Protein 6IS8 (pdb70)

InterPro domains:
  IPR045290 Holliday junction resolvase MOC1-like [PTHR36015] (3-277)

Sequence (326 aa):
GWVIGVNPDDIGGAIAVLSPDGSSQVFDNPFVHIVVSEVIRKRLDTKSIIQLLRGLDAPPGTTAYIEKSSSPFPTDGKQGWWSSTGFSYGLWIASLVASGFSVVPIASQTWKAYFGLMRRSETPKDDSRQAASILFPDKDQSLKLKKHHGRAEALLLAAYGKGLVLPGWVIGVNPDDIGGAIAVLSPDGSSQVFDNPFVHIIVVSEVIRKRLDTKSIIQLLRGLDAPPGTTAYIEKSSSPFPTDGKQGWWSSTGFSYGLWIASLVASGFSVVPIASQTWKAYFGLMRSETPKDDSRQAASSILFPDKDQSLKLKKHHGRAEALLLAAYGKGLVLP

B-factor: mean 24.19, std 19.53, range [1.34, 96.58]

Solvent-accessible surface area: 16142 Å² total; per-residue (Å²): 82,67,14,0,0,0,13,4,58,64,55,4,0,0,0,2,2,12,77,120,57,56,12,84,26,67,78,5,29,95,56,113,72,105,47,96,170,75,103,66,97,40,7,27,16,154,36,0,4,134,33,4,156,62,22,116,6,63,117,52,12,38,0,40,0,35,103,27,90,26,140,94,131,64,48,79,101,32,33,28,33,31,0,14,8,22,0,0,0,20,0,0,0,29,16,26,33,14,54,34,52,53,20,30,30,109,54,1,48,57,92,16,64,24,89,236,34,106,68,66,116,51,40,2,31,122,8,0,18,94,26,14,96,107,27,70,129,39,2,136,88,148,157,17,48,1,52,0,27,0,0,0,1,0,0,55,24,70,45,52,112,63,144,76,68,12,0,0,0,5,12,63,63,46,2,0,0,0,2,3,12,80,122,55,54,11,87,24,68,75,4,30,82,56,116,75,101,48,97,168,75,104,61,87,45,7,30,16,150,36,0,5,136,32,4,155,61,24,119,7,63,118,46,11,39,0,40,0,36,100,29,91,24,137,97,126,65,48,80,103,32,33,30,33,45,0,14,10,24,0,0,0,20,0,0,0,27,17,28,35,14,54,36,54,52,18,28,31,105,54,0,49,60,94,17,66,24,93,229,32,171,69,67,117,44,43,2,35,127,8,0,18,92,26,13,97,105,24,70,153,36,2,73,100,140,156,19,47,2,50,0,26,0,0,0,1,0,0,57,22,61,45,55,117,64,145

Foldseek 3Di:
DKFWFWAQAQLAWIKIADPVGDIDIGGFAWDWDDDPNDTDIAGDLVVLLVVLLPDPDDAAHEYEYEDQDDDPPDDPVSVVRSVVSVVSVVVSQVVSRYHYHYDHLCVLCVVQVQPPDPCNLVVLLVQQCQSHVVCNVVSPDSSSSNRSSRSSRRCVVVVHYGD/DKEWFWAQAQLAWIKIADPVGDIDIGGFAWDWDDDPNDTDIAGDLVVLLVVLLPDPDDAAHEYEYEDQDDDPPDDVVSVVRSVVSVVSVVVSCVVSRYHYDYDHLCVLCVVQVQPPDPCNLVVLLVQQCQSHVVCVVVSVDSSCSNRSSRSSRRCVVVVHHGD

Nearest PDB structures (foldseek):
  6is8-assembly1_B  TM=1.005E+00  e=1.744E-33  Zea mays
  6jrg-assembly1_B  TM=1.004E+00  e=7.990E-33  Zea mays
  6jrf-assembly1_A  TM=1.004E+00  e=1.382E-32  Zea mays
  8kfw-assembly1_B  TM=1.004E+00  e=2.116E-32  Zea mays
  6is9-assembly1_A  TM=9.791E-01  e=2.034E-30  Zea mays

Radius of gyration: 21.56 Å; Cα contacts (8 Å, |Δi|>4): 658; chains: 2; bounding box: 44×68×46 Å

Structure (mmCIF, N/CA/C/O backbone):
data_6IS8
#
_entry.id   6IS8
#
_cell.length_a   53.699
_cell.length_b   77.907
_cell.length_c   63.577
_cell.angle_alpha   90.00
_cell.angle_beta   97.55
_cell.angle_gamma   90.00
#
_symmetry.space_group_name_H-M   'P 1 21 1'
#
loop_
_entity.id
_entity.type
_entity.pdbx_description
1 polymer 'Monokaryotic chloroplast 1'
2 polymer 'DNA (33-MER)'
3 polymer 'DNA (33-MER)'
4 non-polymer 'MAGNESIUM ION'
5 non-polymer 'PENTAETHYLENE GLYCOL'
6 water water
#
loop_
_atom_site.group_PDB
_atom_site.id
_atom_site.type_symbol
_atom_site.label_atom_id
_atom_site.label_alt_id
_atom_site.label_comp_id
_atom_site.label_asym_id
_atom_site.label_entity_id
_atom_site.label_seq_id
_atom_site.pdbx_PDB_ins_code
_atom_site.Cartn_x
_atom_site.Cartn_y
_atom_site.Cartn_z
_atom_site.occupancy
_atom_site.B_iso_or_equiv
_atom_site.auth_seq_id
_atom_site.auth_comp_id
_atom_site.auth_asym_id
_atom_site.auth_atom_id
_atom_site.pdbx_PDB_model_num
ATOM 1 N N . GLY A 1 12 ? -1.651 -23.253 30.525 1.00 30.79 109 GLY A N 1
ATOM 2 C CA . GLY A 1 12 ? -0.649 -23.524 29.510 1.00 26.96 109 GLY A CA 1
ATOM 3 C C . GLY A 1 12 ? 0.562 -24.331 29.970 1.00 21.62 109 GLY A C 1
ATOM 4 O O . GLY A 1 12 ? 1.538 -23.779 30.468 1.00 24.09 109 GLY A O 1
ATOM 5 N N . TRP A 1 13 ? 0.494 -25.645 29.806 1.00 16.07 110 TRP A N 1
ATOM 6 C CA . TRP A 1 13 ? 1.664 -26.497 29.966 1.00 11.26 110 TRP A CA 1
ATOM 7 C C . TRP A 1 13 ? 2.430 -26.560 28.652 1.00 8.02 110 TRP A C 1
ATOM 8 O O . TRP A 1 13 ? 1.847 -26.410 27.574 1.00 9.41 110 TRP A O 1
ATOM 19 N N . VAL A 1 14 ? 3.746 -26.784 28.745 1.00 5.99 111 VAL A N 1
ATOM 20 C CA . VAL A 1 14 ? 4.588 -26.993 27.568 1.00 6.15 111 VAL A CA 1
ATOM 21 C C . VAL A 1 14 ? 5.545 -28.152 27.851 1.00 6.20 111 VAL A C 1
ATOM 22 O O . VAL A 1 14 ? 6.175 -28.198 28.910 1.00 5.53 111 VAL A O 1
ATOM 26 N N . ILE A 1 15 ? 5.668 -29.082 26.906 1.00 4.80 112 ILE A N 1
ATOM 27 C CA . ILE A 1 15 ? 6.654 -30.161 26.994 1.00 3.72 112 ILE A CA 1
ATOM 28 C C . ILE A 1 15 ? 7.715 -29.935 25.919 1.00 3.16 112 ILE A C 1
ATOM 29 O O . ILE A 1 15 ? 7.399 -29.523 24.796 1.00 4.62 112 ILE A O 1
ATOM 34 N N . GLY A 1 16 ? 8.976 -30.174 26.270 1.00 2.85 113 GLY A N 1
ATOM 35 C CA . GLY A 1 16 ? 10.041 -30.145 25.281 1.00 2.38 113 GLY A CA 1
ATOM 36 C C . GLY A 1 16 ? 10.844 -31.430 25.354 1.00 2.53 113 GLY A C 1
ATOM 37 O O . GLY A 1 16 ? 11.301 -31.820 26.443 1.00 3.02 113 GLY A O 1
ATOM 38 N N . VAL A 1 17 ? 11.032 -32.112 24.225 1.00 2.33 114 VAL A N 1
ATOM 39 C CA . VAL A 1 17 ? 11.732 -33.398 24.231 1.00 2.56 114 VAL A CA 1
ATOM 40 C C . VAL A 1 17 ? 12.974 -33.301 23.358 1.00 2.95 114 VAL A C 1
ATOM 41 O O . VAL A 1 17 ? 12.889 -32.958 22.171 1.00 2.58 114 VAL A O 1
ATOM 45 N N . ASN A 1 18 ? 14.119 -33.623 23.949 1.00 3.51 115 ASN A N 1
ATOM 46 C CA . ASN A 1 18 ? 15.390 -33.836 23.275 1.00 2.44 115 ASN A CA 1
ATOM 47 C C . ASN A 1 18 ? 15.546 -35.352 23.191 1.00 2.99 115 ASN A C 1
ATOM 48 O O . ASN A 1 18 ? 15.838 -35.997 24.208 1.00 4.02 115 ASN A O 1
ATOM 53 N N . PRO A 1 19 ? 15.305 -35.970 22.034 1.00 1.64 116 PRO A N 1
ATOM 54 C CA . PRO A 1 19 ? 14.970 -37.401 22.022 1.00 2.36 116 PRO A CA 1
ATOM 55 C C . PRO A 1 19 ? 16.132 -38.372 22.012 1.00 3.60 116 PRO A C 1
ATOM 56 O O . PRO A 1 19 ? 15.878 -39.576 22.124 1.00 6.89 116 PRO A O 1
ATOM 60 N N A ASP A 1 20 ? 17.377 -37.914 21.909 0.59 4.24 117 ASP A N 1
ATOM 61 N N B ASP A 1 20 ? 17.380 -37.933 21.870 0.41 4.46 117 ASP A N 1
ATOM 62 C CA A ASP A 1 20 ? 18.457 -38.864 21.696 0.59 5.32 117 ASP A CA 1
ATOM 63 C CA B ASP A 1 20 ? 18.450 -38.901 21.656 0.41 6.06 117 ASP A CA 1
ATOM 64 C C A ASP A 1 20 ? 18.953 -39.439 23.028 0.59 3.87 117 ASP A C 1
ATOM 65 C C B ASP A 1 20 ? 18.834 -39.582 22.971 0.41 4.46 117 ASP A C 1
ATOM 66 O O A ASP A 1 20 ? 18.450 -39.117 24.111 0.59 3.69 117 ASP A O 1
ATOM 67 O O B ASP A 1 20 ? 18.165 -39.447 24.002 0.41 2.83 117 ASP A O 1
ATOM 76 N N . ILE A 1 21 ? 19.926 -40.348 22.933 1.00 5.44 118 ILE A N 1
ATOM 77 C CA . ILE A 1 21 ? 20.241 -41.231 24.055 1.00 5.83 118 ILE A CA 1
ATOM 78 C C . ILE A 1 21 ? 20.710 -40.444 25.271 1.00 8.17 118 ILE A C 1
ATOM 79 O O . ILE A 1 21 ? 20.490 -40.870 26.407 1.00 12.67 118 ILE A O 1
ATOM 84 N N . GLY A 1 22 ? 21.339 -39.289 25.069 1.00 6.60 119 GLY A N 1
ATOM 85 C CA . GLY A 1 22 ? 21.731 -38.454 26.191 1.00 9.53 119 GLY A CA 1
ATOM 86 C C . GLY A 1 22 ? 20.780 -37.295 26.409 1.00 8.36 119 GLY A C 1
ATOM 87 O O . GLY A 1 22 ? 21.132 -36.297 27.050 1.00 10.03 119 GLY A O 1
ATOM 88 N N . GLY A 1 23 ? 19.576 -37.403 25.864 1.00 5.62 120 GLY A N 1
ATOM 89 C CA . GLY A 1 23 ? 18.603 -36.327 25.914 1.00 3.36 120 GLY A CA 1
ATOM 90 C C . GLY A 1 23 ? 17.787 -36.323 27.192 1.00 2.64 120 GLY A C 1
ATOM 91 O O . GLY A 1 23 ? 18.181 -36.877 28.225 1.00 4.21 120 GLY A O 1
ATOM 92 N N . ALA A 1 24 ? 16.638 -35.663 27.118 1.00 3.70 121 ALA A N 1
ATOM 93 C CA . ALA A 1 24 ? 15.843 -35.364 28.301 1.00 4.80 121 ALA A CA 1
ATOM 94 C C . ALA A 1 24 ? 14.470 -34.884 27.854 1.00 3.51 121 ALA A C 1
ATOM 95 O O . ALA A 1 24 ? 14.281 -34.476 26.701 1.00 2.19 121 ALA A O 1
ATOM 97 N N . ILE A 1 25 ? 13.517 -34.916 28.785 1.00 3.91 122 ILE A N 1
ATOM 98 C CA . ILE A 1 25 ? 12.203 -34.315 28.584 1.00 3.53 122 ILE A CA 1
ATOM 99 C C . ILE A 1 25 ? 11.985 -33.257 29.662 1.00 3.73 122 ILE A C 1
ATOM 100 O O . ILE A 1 25 ? 12.201 -33.518 30.855 1.00 5.08 122 ILE A O 1
ATOM 105 N N . ALA A 1 26 ? 11.613 -32.054 29.232 1.00 3.64 123 ALA A N 1
ATOM 106 C CA . ALA A 1 26 ? 11.325 -30.948 30.134 1.00 3.49 123 ALA A CA 1
ATOM 107 C C . ALA A 1 26 ? 9.829 -30.689 30.125 1.00 3.77 123 ALA A C 1
ATOM 108 O O . ALA A 1 26 ? 9.182 -30.769 29.073 1.00 3.70 123 ALA A O 1
ATOM 110 N N . VAL A 1 27 ? 9.287 -30.366 31.298 1.00 4.01 124 VAL A N 1
ATOM 111 C CA . VAL A 1 27 ? 7.863 -30.113 31.466 1.00 4.70 124 VAL A CA 1
ATOM 112 C C . VAL A 1 27 ? 7.715 -28.775 32.181 1.00 4.97 124 VAL A C 1
ATOM 113 O O . VAL A 1 27 ? 8.211 -28.611 33.302 1.00 5.62 124 VAL A O 1
ATOM 117 N N . LEU A 1 28 ? 7.028 -27.829 31.552 1.00 5.49 125 LEU A N 1
ATOM 118 C CA . LEU A 1 28 ? 6.842 -26.499 32.129 1.00 5.98 125 LEU A CA 1
ATOM 119 C C . LEU A 1 28 ? 5.376 -26.316 32.500 1.00 7.13 125 LEU A C 1
ATOM 120 O O . LEU A 1 28 ? 4.493 -26.521 31.658 1.00 8.51 125 LEU A O 1
ATOM 125 N N . SER A 1 29 ? 5.121 -25.921 33.757 1.00 7.65 126 SER A N 1
ATOM 126 C CA . SER A 1 29 ? 3.761 -25.769 34.263 1.00 10.15 126 SER A CA 1
ATOM 127 C C . SER A 1 29 ? 3.311 -24.313 34.188 1.00 12.15 126 SER A C 1
ATOM 128 O O . SER A 1 29 ? 4.133 -23.391 34.183 1.00 12.19 126 SER A O 1
ATOM 131 N N . PRO A 1 30 ? 1.999 -24.068 34.131 1.00 14.49 127 PRO A N 1
ATOM 132 C CA . PRO A 1 30 ? 1.522 -22.675 34.089 1.00 15.62 127 PRO A CA 1
ATOM 133 C C . PRO A 1 30 ? 1.900 -21.860 35.309 1.00 11.49 127 PRO A C 1
ATOM 134 O O . PRO A 1 30 ? 1.901 -20.625 35.226 1.00 12.15 127 PRO A O 1
ATOM 138 N N . ASP A 1 31 ? 2.230 -22.487 36.437 1.00 9.78 128 ASP A N 1
ATOM 139 C CA . ASP A 1 31 ? 2.605 -21.724 37.623 1.00 11.50 128 ASP A CA 1
ATOM 140 C C . ASP A 1 31 ? 4.080 -21.337 37.637 1.00 11.43 128 ASP A C 1
ATOM 141 O O . ASP A 1 31 ? 4.549 -20.741 38.620 1.00 12.45 128 ASP A O 1
ATOM 146 N N . GLY A 1 32 ? 4.807 -21.627 36.558 1.00 11.15 129 GLY A N 1
ATOM 147 C CA . GLY A 1 32 ? 6.207 -21.282 36.451 1.00 11.71 129 GLY A CA 1
ATOM 148 C C . GLY A 1 32 ? 7.179 -22.357 36.888 1.00 12.35 129 GLY A C 1
ATOM 149 O O . GLY A 1 32 ? 8.392 -22.186 36.699 1.00 15.40 129 GLY A O 1
ATOM 150 N N . SER A 1 33 ? 6.703 -23.450 37.468 1.00 11.58 130 SER A N 1
ATOM 151 C CA . SER A 1 33 ? 7.625 -24.498 37.879 1.00 12.29 130 SER A CA 1
ATOM 152 C C . SER A 1 33 ? 8.034 -25.332 36.668 1.00 9.97 130 SER A C 1
ATOM 153 O O . SER A 1 33 ? 7.416 -25.271 35.600 1.00 10.31 130 SER A O 1
ATOM 156 N N . SER A 1 34 ? 9.110 -26.097 36.842 1.00 9.14 131 SER A N 1
ATOM 157 C CA . SER A 1 34 ? 9.677 -26.886 35.758 1.00 8.81 131 SER A CA 1
ATOM 158 C C . SER A 1 34 ? 10.151 -28.224 36.303 1.00 7.33 131 SER A C 1
ATOM 159 O O . SER A 1 34 ? 10.495 -28.354 37.480 1.00 7.41 131 SER A O 1
ATOM 162 N N . GLN A 1 35 ? 10.156 -29.230 35.434 1.00 6.05 132 GLN A N 1
ATOM 163 C CA . GLN A 1 35 ? 10.779 -30.511 35.722 1.00 7.22 132 GLN A CA 1
ATOM 164 C C . GLN A 1 35 ? 11.594 -30.900 34.503 1.00 6.78 132 GLN A C 1
ATOM 165 O O . GLN A 1 35 ? 11.235 -30.559 33.377 1.00 8.33 132 GLN A O 1
ATOM 171 N N . VAL A 1 36 ? 12.697 -31.596 34.722 1.00 4.45 133 VAL A N 1
ATOM 172 C CA . VAL A 1 36 ? 13.469 -32.126 33.600 1.00 5.47 133 VAL A CA 1
ATOM 173 C C . VAL A 1 36 ? 13.982 -33.498 33.998 1.00 5.63 133 VAL A C 1
ATOM 174 O O . VAL A 1 36 ? 14.522 -33.676 35.095 1.00 10.28 133 VAL A O 1
ATOM 178 N N . PHE A 1 37 ? 13.766 -34.473 33.125 1.00 4.39 134 PHE A N 1
ATOM 179 C CA . PHE A 1 37 ? 14.077 -35.874 33.384 1.00 5.08 134 PHE A CA 1
ATOM 180 C C . PHE A 1 37 ? 15.043 -36.360 32.317 1.00 5.83 134 PHE A C 1
ATOM 181 O O . PHE A 1 37 ? 14.811 -36.128 31.131 1.00 5.50 134 PHE A O 1
ATOM 189 N N . ASP A 1 38 ? 16.113 -37.044 32.728 1.00 5.89 135 ASP A N 1
ATOM 190 C CA . ASP A 1 38 ? 16.990 -37.673 31.744 1.00 5.41 135 ASP A CA 1
ATOM 191 C C . ASP A 1 38 ? 16.224 -38.756 30.997 1.00 4.52 135 ASP A C 1
ATOM 192 O O . ASP A 1 38 ? 15.348 -39.417 31.555 1.00 5.99 135 ASP A O 1
ATOM 197 N N . ASN A 1 39 ? 16.572 -38.952 29.732 1.00 4.59 136 ASN A N 1
ATOM 198 C CA . ASN A 1 39 ? 15.916 -40.005 28.975 1.00 3.52 136 ASN A CA 1
ATOM 199 C C . ASN A 1 39 ? 16.266 -41.366 29.574 1.00 3.79 136 ASN A C 1
ATOM 200 O O . ASN A 1 39 ? 17.456 -41.668 29.769 1.00 6.45 136 ASN A O 1
ATOM 205 N N . PRO A 1 40 ? 15.271 -42.186 29.913 1.00 4.27 137 PRO A N 1
ATOM 206 C CA . PRO A 1 40 ? 15.552 -43.535 30.426 1.00 6.90 137 PRO A CA 1
ATOM 207 C C . PRO A 1 40 ? 16.162 -44.401 29.342 1.00 4.61 137 PRO A C 1
ATOM 208 O O . PRO A 1 40 ? 15.734 -44.354 28.189 1.00 4.18 137 PRO A O 1
ATOM 212 N N . PHE A 1 41 ? 17.151 -45.212 29.718 1.00 5.97 138 PHE A N 1
ATOM 213 C CA . PHE A 1 41 ? 17.796 -46.080 28.741 1.00 5.53 138 PHE A CA 1
ATOM 214 C C . PHE A 1 41 ? 18.125 -47.420 29.376 1.00 5.88 138 PHE A C 1
ATOM 215 O O . PHE A 1 41 ? 18.065 -47.597 30.600 1.00 9.18 138 PHE A O 1
ATOM 223 N N . VAL A 1 42 ? 18.476 -48.372 28.512 1.00 6.11 139 VAL A N 1
ATOM 224 C CA . VAL A 1 42 ? 18.908 -49.698 28.925 1.00 7.66 139 VAL A CA 1
ATOM 225 C C . VAL A 1 42 ? 20.122 -50.060 28.087 1.00 7.65 139 VAL A C 1
ATOM 226 O O . VAL A 1 42 ? 20.391 -49.455 27.052 1.00 9.18 139 VAL A O 1
ATOM 230 N N . HIS A 1 43 ? 20.872 -51.051 28.559 1.00 7.64 140 HIS A N 1
ATOM 231 C CA . HIS A 1 43 ? 21.980 -51.609 27.802 1.00 8.81 140 HIS A CA 1
ATOM 232 C C . HIS A 1 43 ? 21.501 -52.883 27.125 1.00 10.15 140 HIS A C 1
ATOM 233 O O . HIS A 1 43 ? 20.911 -53.750 27.780 1.00 12.53 140 HIS A O 1
ATOM 240 N N . ILE A 1 44 ? 21.755 -52.978 25.820 1.00 9.65 141 ILE A N 1
ATOM 241 C CA . ILE A 1 44 ? 21.264 -54.028 24.936 1.00 13.01 141 ILE A CA 1
ATOM 242 C C . ILE A 1 44 ? 22.482 -54.652 24.274 1.00 11.10 141 ILE A C 1
ATOM 243 O O . ILE A 1 44 ? 23.495 -53.980 24.070 1.00 14.29 141 ILE A O 1
ATOM 248 N N . VAL A 1 45 ? 22.394 -55.939 23.944 1.00 8.07 142 VAL A N 1
ATOM 249 C CA . VAL A 1 45 ? 23.420 -56.588 23.135 1.00 6.71 142 VAL A CA 1
ATOM 250 C C . VAL A 1 45 ? 23.064 -56.467 21.653 1.00 7.20 142 VAL A C 1
ATOM 251 O O . VAL A 1 45 ? 21.951 -56.817 21.243 1.00 8.36 142 VAL A O 1
ATOM 255 N N . VAL A 1 46 ? 24.016 -55.986 20.849 1.00 7.48 143 VAL A N 1
ATOM 256 C CA . VAL A 1 46 ? 23.886 -55.888 19.392 1.00 6.51 143 VAL A CA 1
ATOM 257 C C . VAL A 1 46 ? 25.209 -56.307 18.774 1.00 9.06 143 VAL A C 1
ATOM 258 O O . VAL A 1 46 ? 26.256 -55.762 19.133 1.00 10.61 143 VAL A O 1
ATOM 262 N N . SER A 1 47 ? 25.171 -57.257 17.842 1.00 10.94 144 SER A N 1
ATOM 263 C CA . SER A 1 47 ? 26.387 -57.744 17.170 1.00 13.89 144 SER A CA 1
ATOM 264 C C . SER A 1 47 ? 27.536 -57.983 18.158 1.00 18.32 144 SER A C 1
ATOM 265 O O . SER A 1 47 ? 28.674 -57.551 17.950 1.00 20.74 144 SER A O 1
ATOM 268 N N . GLU A 1 48 ? 27.221 -58.661 19.260 1.00 17.27 145 GLU A N 1
ATOM 269 C CA . GLU A 1 48 ? 28.198 -59.056 20.281 1.00 17.34 145 GLU A CA 1
ATOM 270 C C . GLU A 1 48 ? 28.888 -57.875 20.970 1.00 14.97 145 GLU A C 1
ATOM 271 O O . GLU A 1 48 ? 29.977 -58.046 21.527 1.00 15.86 145 GLU A O 1
ATOM 277 N N . VAL A 1 49 ? 28.304 -56.672 20.955 1.00 12.16 146 VAL A N 1
ATOM 278 C CA . VAL A 1 49 ? 28.776 -55.567 21.782 1.00 10.10 146 VAL A CA 1
ATOM 279 C C . VAL A 1 49 ? 27.577 -54.976 22.511 1.00 10.03 146 VAL A C 1
ATOM 280 O O . VAL A 1 49 ? 26.427 -55.295 22.213 1.00 12.88 146 VAL A O 1
ATOM 284 N N . ILE A 1 50 ? 27.857 -54.112 23.488 1.00 7.78 147 ILE A N 1
ATOM 285 C CA . ILE A 1 50 ? 26.813 -53.470 24.285 1.00 9.05 147 ILE A CA 1
ATOM 286 C C . ILE A 1 50 ? 26.503 -52.101 23.701 1.00 9.98 147 ILE A C 1
ATOM 287 O O . ILE A 1 50 ? 27.417 -51.311 23.430 1.00 12.68 147 ILE A O 1
ATOM 292 N N . ARG A 1 51 ? 25.216 -51.803 23.542 1.00 9.12 148 ARG A N 1
ATOM 293 C CA . ARG A 1 51 ? 24.779 -50.485 23.096 1.00 11.00 148 ARG A CA 1
ATOM 294 C C . ARG A 1 51 ? 23.736 -49.942 24.059 1.00 8.48 148 ARG A C 1
ATOM 295 O O . ARG A 1 51 ? 22.991 -50.699 24.685 1.00 10.33 148 ARG A O 1
ATOM 303 N N . LYS A 1 52 ? 23.687 -48.618 24.175 1.00 7.45 149 LYS A N 1
ATOM 304 C CA . LYS A 1 52 ? 22.629 -47.966 24.932 1.00 8.72 149 LYS A CA 1
ATOM 305 C C . LYS A 1 52 ? 21.439 -47.715 24.022 1.00 7.83 149 LYS A C 1
ATOM 306 O O . LYS A 1 52 ? 21.602 -47.263 22.887 1.00 10.15 149 LYS A O 1
ATOM 312 N N . ARG A 1 53 ? 20.243 -48.000 24.525 1.00 5.94 150 ARG A N 1
ATOM 313 C CA . ARG A 1 53 ? 19.018 -47.744 23.780 1.00 5.99 150 ARG A CA 1
ATOM 314 C C . ARG A 1 53 ? 17.977 -47.170 24.719 1.00 6.70 150 ARG A C 1
ATOM 315 O O . ARG A 1 53 ? 17.936 -47.513 25.900 1.00 8.95 150 ARG A O 1
ATOM 323 N N . LEU A 1 54 ? 17.125 -46.302 24.181 1.00 6.21 151 LEU A N 1
ATOM 324 C CA . LEU A 1 54 ? 16.028 -45.775 24.981 1.00 4.25 151 LEU A CA 1
ATOM 325 C C . LEU A 1 54 ? 15.160 -46.902 25.528 1.00 5.37 151 LEU A C 1
ATOM 326 O O . LEU A 1 54 ? 14.937 -47.937 24.879 1.00 7.29 151 LEU A O 1
ATOM 331 N N . ASP A 1 55 ? 14.630 -46.663 26.723 1.00 6.20 152 ASP A N 1
ATOM 332 C CA . ASP A 1 55 ? 13.816 -47.625 27.466 1.00 7.66 152 ASP A CA 1
ATOM 333 C C . ASP A 1 55 ? 12.349 -47.269 27.233 1.00 7.78 152 ASP A C 1
ATOM 334 O O . ASP A 1 55 ? 11.805 -46.375 27.888 1.00 7.52 152 ASP A O 1
ATOM 339 N N . THR A 1 56 ? 11.719 -47.985 26.297 1.00 8.37 153 THR A N 1
ATOM 340 C CA . THR A 1 56 ? 10.348 -47.687 25.881 1.00 6.65 153 THR A CA 1
ATOM 341 C C . THR A 1 56 ? 9.381 -47.708 27.055 1.00 7.79 153 THR A C 1
ATOM 342 O O . THR A 1 56 ? 8.585 -46.780 27.229 1.00 8.00 153 THR A O 1
ATOM 346 N N . LYS A 1 57 ? 9.405 -48.780 27.850 1.00 8.81 154 LYS A N 1
ATOM 347 C CA . LYS A 1 57 ? 8.457 -48.884 28.959 1.00 9.79 154 LYS A CA 1
ATOM 348 C C . LYS A 1 57 ? 8.629 -47.739 29.951 1.00 10.83 154 LYS A C 1
ATOM 349 O O . LYS A 1 57 ? 7.637 -47.195 30.456 1.00 12.43 154 LYS A O 1
ATOM 355 N N . SER A 1 58 ? 9.875 -47.373 30.263 1.00 9.31 155 SER A N 1
ATOM 356 C CA . SER A 1 58 ? 10.089 -46.305 31.239 1.00 7.64 155 SER A CA 1
ATOM 357 C C . SER A 1 58 ? 9.650 -44.959 30.692 1.00 7.70 155 SER A C 1
ATOM 358 O O . SER A 1 58 ? 9.120 -44.128 31.438 1.00 8.36 155 SER A O 1
ATOM 361 N N . ILE A 1 59 ? 9.842 -44.727 29.389 1.00 7.44 156 ILE A N 1
ATOM 362 C CA . ILE A 1 59 ? 9.379 -43.475 28.786 1.00 5.74 156 ILE A CA 1
ATOM 363 C C . ILE A 1 59 ? 7.858 -43.371 28.876 1.00 8.24 156 ILE A C 1
ATOM 364 O O . ILE A 1 59 ? 7.304 -42.333 29.265 1.00 7.76 156 ILE A O 1
ATOM 369 N N . ILE A 1 60 ? 7.157 -44.450 28.547 1.00 9.80 157 ILE A N 1
ATOM 370 C CA . ILE A 1 60 ? 5.699 -44.401 28.598 1.00 10.07 157 ILE A CA 1
ATOM 371 C C . ILE A 1 60 ? 5.227 -44.238 30.034 1.00 8.21 157 ILE A C 1
ATOM 372 O O . ILE A 1 60 ? 4.289 -43.478 30.307 1.00 8.87 157 ILE A O 1
ATOM 377 N N . GLN A 1 61 ? 5.888 -44.918 30.979 1.00 7.47 158 GLN A N 1
ATOM 378 C CA . GLN A 1 61 ? 5.532 -44.767 32.385 1.00 9.76 158 GLN A CA 1
ATOM 379 C C . GLN A 1 61 ? 5.753 -43.332 32.845 1.00 10.88 158 GLN A C 1
ATOM 380 O O . GLN A 1 61 ? 4.927 -42.766 33.581 1.00 10.02 158 GLN A O 1
ATOM 386 N N . LEU A 1 62 ? 6.864 -42.729 32.413 1.00 9.50 159 LEU A N 1
ATOM 387 C CA . LEU A 1 62 ? 7.154 -41.342 32.761 1.00 9.91 159 LEU A CA 1
ATOM 388 C C . LEU A 1 62 ? 6.068 -40.410 32.233 1.00 9.85 159 LEU A C 1
ATOM 389 O O . LEU A 1 62 ? 5.572 -39.538 32.962 1.00 11.59 159 LEU A O 1
ATOM 394 N N . LEU A 1 63 ? 5.678 -40.586 30.965 1.00 8.78 160 LEU A N 1
ATOM 395 C CA . LEU A 1 63 ? 4.674 -39.716 30.360 1.00 7.97 160 LEU A CA 1
ATOM 396 C C . LEU A 1 63 ? 3.342 -39.858 31.073 1.00 9.70 160 LEU A C 1
ATOM 397 O O . LEU A 1 63 ? 2.620 -38.874 31.272 1.00 11.09 160 LEU A O 1
ATOM 402 N N . ARG A 1 64 ? 3.000 -41.086 31.445 1.00 11.17 161 ARG A N 1
ATOM 403 C CA . ARG A 1 64 ? 1.728 -41.337 32.108 1.00 12.60 161 ARG A CA 1
ATOM 404 C C . ARG A 1 64 ? 1.680 -40.683 33.476 1.00 15.23 161 ARG A C 1
ATOM 405 O O . ARG A 1 64 ? 0.593 -40.325 33.953 1.00 18.25 161 ARG A O 1
ATOM 413 N N . GLY A 1 65 ? 2.839 -40.501 34.111 1.00 15.61 162 GLY A N 1
ATOM 414 C CA . GLY A 1 65 ? 2.886 -39.866 35.415 1.00 16.54 162 GLY A CA 1
ATOM 415 C C . GLY A 1 65 ? 2.884 -38.356 35.397 1.00 16.54 162 GLY A C 1
ATOM 416 O O . GLY A 1 65 ? 2.760 -37.746 36.465 1.00 18.13 162 GLY A O 1
ATOM 417 N N . LEU A 1 66 ? 3.020 -37.736 34.223 1.00 14.77 163 LEU A N 1
ATOM 418 C CA . LEU A 1 66 ? 3.056 -36.281 34.151 1.00 14.71 163 LEU A CA 1
ATOM 419 C C . LEU A 1 66 ? 1.705 -35.673 34.503 1.00 18.37 163 LEU A C 1
ATOM 420 O O . LEU A 1 66 ? 0.646 -36.240 34.219 1.00 18.14 163 LEU A O 1
ATOM 425 N N . ASP A 1 67 ? 1.755 -34.484 35.108 1.00 21.40 164 ASP A N 1
ATOM 426 C CA . ASP A 1 67 ? 0.544 -33.733 35.409 1.00 26.13 164 ASP A CA 1
ATOM 427 C C . ASP A 1 67 ? 0.042 -32.921 34.223 1.00 24.53 164 ASP A C 1
ATOM 428 O O . ASP A 1 67 ? -1.107 -32.464 34.253 1.00 25.58 164 ASP A O 1
ATOM 433 N N . ALA A 1 68 ? 0.864 -32.741 33.191 1.00 20.14 165 ALA A N 1
ATOM 434 C CA . ALA A 1 68 ? 0.421 -32.047 31.989 1.00 18.05 165 ALA A CA 1
ATOM 435 C C . ALA A 1 68 ? -0.792 -32.761 31.399 1.00 19.29 165 ALA A C 1
ATOM 436 O O . ALA A 1 68 ? -0.750 -33.983 31.197 1.00 19.80 165 ALA A O 1
ATOM 438 N N . PRO A 1 69 ? -1.879 -32.049 31.116 1.00 18.82 166 PRO A N 1
ATOM 439 C CA . PRO A 1 69 ? -3.119 -32.710 30.696 1.00 19.67 166 PRO A CA 1
ATOM 440 C C . PRO A 1 69 ? -3.064 -33.113 29.235 1.00 19.30 166 PRO A C 1
ATOM 441 O O . PRO A 1 69 ? -2.210 -32.619 28.478 1.00 17.81 166 PRO A O 1
ATOM 445 N N . PRO A 1 70 ? -3.934 -34.036 28.810 1.00 21.74 167 PRO A N 1
ATOM 446 C CA . PRO A 1 70 ? -4.018 -34.378 27.386 1.00 20.47 167 PRO A CA 1
ATOM 447 C C . PRO A 1 70 ? -4.242 -33.137 26.541 1.00 18.77 167 PRO A C 1
ATOM 448 O O . PRO A 1 70 ? -4.949 -32.204 26.941 1.00 18.90 167 PRO A O 1
ATOM 452 N N . GLY A 1 71 ? -3.633 -33.133 25.358 1.00 14.90 168 GLY A N 1
ATOM 453 C CA . GLY A 1 71 ? -3.671 -31.984 24.483 1.00 16.60 168 GLY A CA 1
ATOM 454 C C . GLY A 1 71 ? -2.527 -31.011 24.668 1.00 13.57 168 GLY A C 1
ATOM 455 O O . GLY A 1 71 ? -2.333 -30.140 23.810 1.00 16.85 168 GLY A O 1
ATOM 456 N N . THR A 1 72 ? -1.779 -31.115 25.766 1.00 11.43 169 THR A N 1
ATOM 457 C CA . THR A 1 72 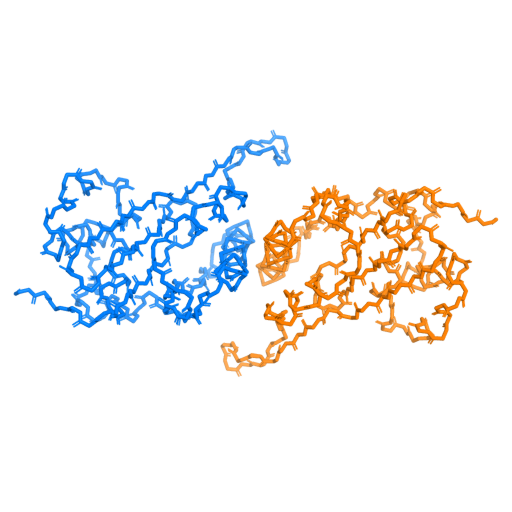? -0.570 -30.314 25.923 1.00 9.78 169 THR A CA 1
ATOM 458 C C . THR A 1 72 ? 0.350 -30.515 24.725 1.00 11.60 169 THR A C 1
ATOM 459 O O . THR A 1 72 ? 0.525 -31.637 24.241 1.00 11.37 169 THR A O 1
ATOM 463 N N . THR A 1 73 ? 0.960 -29.421 24.265 1.00 10.13 170 THR A N 1
ATOM 464 C CA . THR A 1 73 ? 1.884 -29.487 23.146 1.00 9.29 170 THR A CA 1
ATOM 465 C C . THR A 1 73 ? 3.232 -30.003 23.622 1.00 8.42 170 THR A C 1
ATOM 466 O O . THR A 1 73 ? 3.769 -29.529 24.629 1.00 7.69 170 THR A O 1
ATOM 470 N N . ALA A 1 74 ? 3.765 -30.992 22.911 1.00 7.74 171 ALA A N 1
ATOM 471 C CA . ALA A 1 74 ? 5.107 -31.498 23.160 1.00 5.81 171 ALA A CA 1
ATOM 472 C C . ALA A 1 74 ? 5.954 -31.127 21.949 1.00 5.68 171 ALA A C 1
ATOM 473 O O . ALA A 1 74 ? 5.777 -31.690 20.863 1.00 6.96 171 ALA A O 1
ATOM 475 N N . TYR A 1 75 ? 6.847 -30.155 22.118 1.00 4.51 172 TYR A N 1
ATOM 476 C CA . TYR A 1 75 ? 7.819 -29.846 21.077 1.00 4.20 172 TYR A CA 1
ATOM 477 C C . TYR A 1 75 ? 8.919 -30.899 21.118 1.00 5.37 172 TYR A C 1
ATOM 478 O O . TYR A 1 75 ? 9.382 -31.277 22.193 1.00 9.40 172 TYR A O 1
ATOM 487 N N . ILE A 1 76 ? 9.333 -31.388 19.950 1.00 3.35 173 ILE A N 1
ATOM 488 C CA . ILE A 1 76 ? 10.375 -32.408 19.906 1.00 2.30 173 ILE A CA 1
ATOM 489 C C . ILE A 1 76 ? 11.425 -32.010 18.878 1.00 3.24 173 ILE A C 1
ATOM 490 O O . ILE A 1 76 ? 11.089 -31.569 17.773 1.00 4.61 173 ILE A O 1
ATOM 495 N N . GLU A 1 77 ? 12.696 -32.134 19.246 1.00 4.23 174 GLU A N 1
ATOM 496 C CA . GLU A 1 77 ? 13.738 -31.725 18.318 1.00 7.99 174 GLU A CA 1
ATOM 497 C C . GLU A 1 77 ? 13.804 -32.687 17.136 1.00 10.43 174 GLU A C 1
ATOM 498 O O . GLU A 1 77 ? 13.904 -33.911 17.321 1.00 12.43 174 GLU A O 1
ATOM 504 N N . LYS A 1 78 ? 13.728 -32.118 15.925 1.00 9.08 175 LYS A N 1
ATOM 505 C CA . LYS A 1 78 ? 13.665 -32.896 14.689 1.00 13.50 175 LYS A CA 1
ATOM 506 C C . LYS A 1 78 ? 14.988 -33.593 14.448 1.00 16.60 175 LYS A C 1
ATOM 507 O O . LYS A 1 78 ? 16.057 -33.005 14.625 1.00 13.29 175 LYS A O 1
ATOM 513 N N . SER A 1 79 ? 14.902 -34.828 13.958 1.00 21.72 176 SER A N 1
ATOM 514 C CA . SER A 1 79 ? 16.073 -35.656 13.733 1.00 21.64 176 SER A CA 1
ATOM 515 C C . SER A 1 79 ? 16.705 -35.283 12.396 1.00 20.90 176 SER A C 1
ATOM 516 O O . SER A 1 79 ? 16.012 -35.262 11.370 1.00 28.19 176 SER A O 1
ATOM 519 N N A SER A 1 80 ? 18.013 -34.941 12.405 0.62 17.30 177 SER A N 1
ATOM 520 N N B SER A 1 80 ? 18.010 -34.964 12.410 0.38 18.82 177 SER A N 1
ATOM 521 C CA A SER A 1 80 ? 18.653 -34.567 11.135 0.62 16.07 177 SER A CA 1
ATOM 522 C CA B SER A 1 80 ? 18.661 -34.548 11.169 0.38 17.43 177 SER A CA 1
ATOM 523 C C A SER A 1 80 ? 20.161 -34.817 11.101 0.62 14.50 177 SER A C 1
ATOM 524 C C B SER A 1 80 ? 20.164 -34.819 11.176 0.38 16.10 177 SER A C 1
ATOM 525 O O A SER A 1 80 ? 20.954 -33.865 11.078 0.62 14.97 177 SER A O 1
ATOM 526 O O B SER A 1 80 ? 20.961 -33.880 11.282 0.38 17.71 177 SER A O 1
ATOM 531 N N . PRO A 1 81 ? 20.587 -36.076 11.042 1.00 13.53 178 PRO A N 1
ATOM 532 C CA . PRO A 1 81 ? 22.025 -36.375 11.081 1.00 11.96 178 PRO A CA 1
ATOM 533 C C . PRO A 1 81 ? 22.763 -35.915 9.832 1.00 10.06 178 PRO A C 1
ATOM 534 O O . PRO A 1 81 ? 22.194 -35.757 8.752 1.00 10.18 178 PRO A O 1
ATOM 538 N N . PHE A 1 82 ? 24.074 -35.695 10.003 1.00 11.07 179 PHE A N 1
ATOM 539 C CA . PHE A 1 82 ? 24.895 -35.225 8.899 1.00 10.55 179 PHE A CA 1
ATOM 540 C C . PHE A 1 82 ? 25.163 -36.355 7.906 1.00 10.77 179 PHE A C 1
ATOM 541 O O . PHE A 1 82 ? 25.233 -37.528 8.291 1.00 9.70 179 PHE A O 1
ATOM 549 N N . PRO A 1 83 ? 25.314 -36.025 6.620 1.00 13.83 180 PRO A N 1
ATOM 550 C CA . PRO A 1 83 ? 25.633 -37.067 5.626 1.00 12.92 180 PRO A CA 1
ATOM 551 C C . PRO A 1 83 ? 26.900 -37.837 5.944 1.00 13.49 180 PRO A C 1
ATOM 552 O O . PRO A 1 83 ? 27.036 -38.993 5.524 1.00 14.45 180 PRO A O 1
ATOM 556 N N . THR A 1 84 ? 27.835 -37.236 6.669 1.00 14.44 181 THR A N 1
ATOM 557 C CA . THR A 1 84 ? 29.077 -37.922 7.000 1.00 14.71 181 THR A CA 1
ATOM 558 C C . THR A 1 84 ? 28.980 -38.753 8.270 1.00 14.31 181 THR A C 1
ATOM 559 O O . THR A 1 84 ? 29.936 -39.467 8.595 1.00 17.63 181 THR A O 1
ATOM 563 N N . ASP A 1 85 ? 27.861 -38.681 8.985 1.00 11.00 182 ASP A N 1
ATOM 564 C CA . ASP A 1 85 ? 27.642 -39.543 10.140 1.00 9.85 182 ASP A CA 1
ATOM 565 C C . ASP A 1 85 ? 27.387 -40.973 9.687 1.00 9.17 182 ASP A C 1
ATOM 566 O O . ASP A 1 85 ? 26.865 -41.221 8.595 1.00 11.14 182 ASP A O 1
ATOM 571 N N . GLY A 1 86 ? 27.767 -41.923 10.537 1.00 7.21 183 GLY A N 1
ATOM 572 C CA . GLY A 1 86 ? 27.634 -43.323 10.182 1.00 7.16 183 GLY A CA 1
ATOM 573 C C . GLY A 1 86 ? 26.191 -43.786 10.081 1.00 7.28 183 GLY A C 1
ATOM 574 O O . GLY A 1 86 ? 25.253 -43.185 10.628 1.00 6.03 183 GLY A O 1
ATOM 575 N N . LYS A 1 87 ? 26.025 -44.909 9.376 1.00 5.80 184 LYS A N 1
ATOM 576 C CA . LYS A 1 87 ? 24.698 -45.491 9.206 1.00 4.90 184 LYS A CA 1
ATOM 577 C C . LYS A 1 87 ? 24.071 -45.867 10.546 1.00 4.59 184 LYS A C 1
ATOM 578 O O . LYS A 1 87 ? 22.844 -45.815 10.685 1.00 5.55 184 LYS A O 1
ATOM 584 N N . GLN A 1 88 ? 24.886 -46.247 11.538 1.00 5.85 185 GLN A N 1
ATOM 585 C CA . GLN A 1 88 ? 24.337 -46.535 12.864 1.00 7.68 185 GLN A CA 1
ATOM 586 C C . GLN A 1 88 ? 23.799 -45.272 13.529 1.00 7.91 185 GLN A C 1
ATOM 587 O O . GLN A 1 88 ? 22.780 -45.318 14.239 1.00 10.16 185 GLN A O 1
ATOM 593 N N . GLY A 1 89 ? 24.467 -44.138 13.317 1.00 7.29 186 GLY A N 1
ATOM 594 C CA . GLY A 1 89 ? 23.928 -42.875 13.796 1.00 7.73 186 GLY A CA 1
ATOM 595 C C . GLY A 1 89 ? 22.598 -42.543 13.148 1.00 6.57 186 GLY A C 1
ATOM 596 O O . GLY A 1 89 ? 21.673 -42.064 13.812 1.00 7.01 186 GLY A O 1
ATOM 597 N N . TRP A 1 90 ? 22.479 -42.808 11.846 1.00 4.58 187 TRP A N 1
ATOM 598 C CA . TRP A 1 90 ? 21.217 -42.556 11.156 1.00 3.80 187 TRP A CA 1
ATOM 599 C C . TRP A 1 90 ? 20.109 -43.455 11.700 1.00 2.44 187 TRP A C 1
ATOM 600 O O . TRP A 1 90 ? 18.997 -42.981 11.987 1.00 2.34 187 TRP A O 1
ATOM 611 N N . TRP A 1 91 ? 20.397 -44.750 11.872 1.00 3.10 188 TRP A N 1
ATOM 612 C CA . TRP A 1 91 ? 19.394 -45.656 12.427 1.00 1.94 188 TRP A CA 1
ATOM 613 C C . TRP A 1 9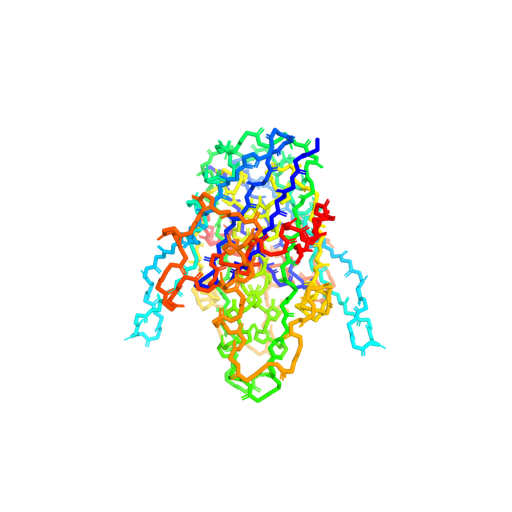1 ? 18.964 -45.217 13.823 1.00 2.07 188 TRP A C 1
ATOM 614 O O . TRP A 1 91 ? 17.767 -45.173 14.129 1.00 1.82 188 TRP A O 1
ATOM 625 N N A SER A 1 92 ? 19.923 -44.868 14.688 0.54 3.23 189 SER A N 1
ATOM 626 N N B SER A 1 92 ? 19.933 -44.896 14.687 0.46 2.37 189 SER A N 1
ATOM 627 C CA A SER A 1 92 ? 19.575 -44.598 16.084 0.54 5.51 189 SER A CA 1
ATOM 628 C CA B SER A 1 92 ? 19.611 -44.575 16.076 0.46 3.91 189 SER A CA 1
ATOM 629 C C A SER A 1 92 ? 18.833 -43.277 16.253 0.54 5.04 189 SER A C 1
ATOM 630 C C B SER A 1 92 ? 18.770 -43.312 16.176 0.46 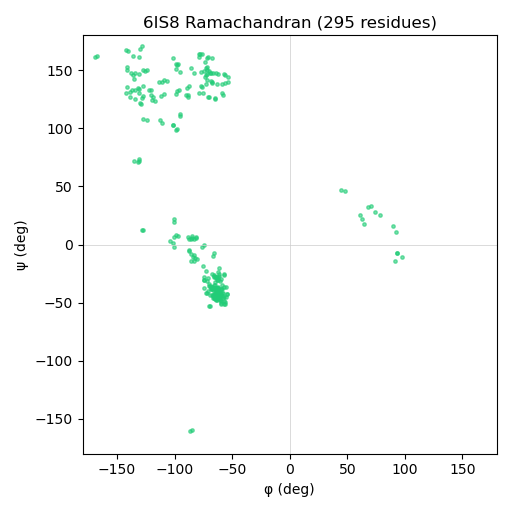4.61 189 SER A C 1
ATOM 631 O O A SER A 1 92 ? 17.943 -43.178 17.109 0.54 6.54 189 SER A O 1
ATOM 632 O O B SER A 1 92 ? 17.767 -43.276 16.904 0.46 6.16 189 SER A O 1
ATOM 637 N N . THR A 1 93 ? 19.160 -42.258 15.455 1.00 3.84 190 THR A N 1
ATOM 638 C CA . THR A 1 93 ? 18.381 -41.026 15.519 1.00 5.77 190 THR A CA 1
ATOM 639 C C . THR 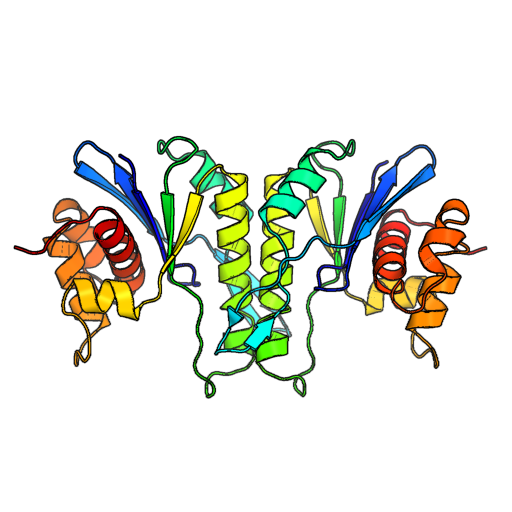A 1 93 ? 16.964 -41.251 15.001 1.00 4.37 190 THR A C 1
ATOM 640 O O . THR A 1 93 ? 16.003 -40.748 15.595 1.00 6.00 190 THR A O 1
ATOM 644 N N . GLY A 1 94 ? 16.806 -42.064 13.949 1.00 4.36 191 GLY A N 1
ATOM 645 C CA . GLY A 1 94 ? 15.470 -42.421 13.493 1.00 2.32 191 GLY A CA 1
ATOM 646 C C . GLY A 1 94 ? 14.698 -43.192 14.544 1.00 2.36 191 GLY A C 1
ATOM 647 O O . GLY A 1 94 ? 13.536 -42.884 14.828 1.00 2.15 191 GLY A O 1
ATOM 648 N N . PHE A 1 95 ? 15.341 -44.209 15.127 1.00 2.76 192 PHE A N 1
ATOM 649 C CA . PHE A 1 95 ? 14.696 -45.034 16.142 1.00 2.33 192 PHE A CA 1
ATOM 650 C C . PHE A 1 95 ? 14.254 -44.203 17.348 1.00 3.23 192 PHE A C 1
ATOM 651 O O . PHE A 1 95 ? 13.103 -44.314 17.803 1.00 2.42 192 PHE A O 1
ATOM 659 N N . SER A 1 96 ? 15.164 -43.393 17.910 1.00 3.00 193 SER A N 1
ATOM 660 C CA . SER A 1 96 ? 14.792 -42.588 19.080 1.00 4.13 193 SER A CA 1
ATOM 661 C C . SER A 1 96 ? 13.674 -41.607 18.756 1.00 5.04 193 SER A C 1
ATOM 662 O O . SER A 1 96 ? 12.795 -41.354 19.593 1.00 2.72 193 SER A O 1
ATOM 665 N N . TYR A 1 97 ? 13.691 -41.031 17.550 1.00 4.37 194 TYR A N 1
ATOM 666 C CA . TYR A 1 97 ? 12.635 -40.104 17.150 1.00 3.53 194 TYR A CA 1
ATOM 667 C C . TYR A 1 97 ? 11.283 -40.804 17.056 1.00 3.68 194 TYR A C 1
ATOM 668 O O . TYR A 1 97 ? 10.270 -40.295 17.558 1.00 4.00 194 TYR A O 1
ATOM 677 N N . GLY A 1 98 ? 11.251 -41.981 16.415 1.00 3.73 195 GLY A N 1
ATOM 678 C CA . GLY A 1 98 ? 9.996 -42.713 16.286 1.00 4.04 195 GLY A CA 1
ATOM 679 C C . GLY A 1 98 ? 9.461 -43.191 17.623 1.00 4.17 195 GLY A C 1
ATOM 680 O O . GLY A 1 98 ? 8.260 -43.089 17.894 1.00 3.62 195 GLY A O 1
ATOM 681 N N . LEU A 1 99 ? 10.344 -43.702 18.477 1.00 2.47 196 LEU A N 1
ATOM 682 C CA . LEU A 1 99 ? 9.937 -44.144 19.806 1.00 1.87 196 LEU A CA 1
ATOM 683 C C . LEU A 1 99 ? 9.298 -43.005 20.585 1.00 2.96 196 LEU A C 1
ATOM 684 O O . LEU A 1 99 ? 8.225 -43.164 21.187 1.00 3.60 196 LEU A O 1
ATOM 689 N N . TRP A 1 100 ? 9.928 -41.830 20.555 1.00 3.27 197 TRP A N 1
ATOM 690 C CA . TRP A 1 100 ? 9.386 -40.695 21.297 1.00 3.59 197 TRP A CA 1
ATOM 691 C C . TRP A 1 100 ? 8.082 -40.176 20.692 1.00 2.61 197 TRP A C 1
ATOM 692 O O . TRP A 1 100 ? 7.126 -39.868 21.426 1.00 3.06 197 TRP A O 1
ATOM 703 N N . ILE A 1 101 ? 8.010 -40.049 19.365 1.00 3.30 198 ILE A N 1
ATOM 704 C CA . ILE A 1 101 ? 6.782 -39.533 18.745 1.00 2.47 198 ILE A CA 1
ATOM 705 C C . ILE A 1 101 ? 5.594 -40.426 19.078 1.00 3.52 198 ILE A C 1
ATOM 706 O O . ILE A 1 101 ? 4.527 -39.949 19.502 1.00 3.01 198 ILE A O 1
ATOM 711 N N . ALA A 1 102 ? 5.754 -41.743 18.909 1.00 2.98 199 ALA A N 1
ATOM 712 C CA . ALA A 1 102 ? 4.626 -42.618 19.211 1.00 3.08 199 ALA A CA 1
ATOM 713 C C . ALA A 1 102 ? 4.280 -42.589 20.696 1.00 3.13 199 ALA A C 1
ATOM 714 O O . ALA A 1 102 ? 3.096 -42.621 21.057 1.00 4.20 199 ALA A O 1
ATOM 716 N N . SER A 1 103 ? 5.292 -42.530 21.572 1.00 2.21 200 SER A N 1
ATOM 717 C CA . SER A 1 103 ? 5.029 -42.470 23.009 1.00 3.38 200 SER A CA 1
ATOM 718 C C . SER A 1 103 ? 4.239 -41.217 23.373 1.00 3.06 200 SER A C 1
ATOM 719 O O . SER A 1 103 ? 3.288 -41.278 24.174 1.00 5.24 200 SER A O 1
ATOM 722 N N . LEU A 1 104 ? 4.616 -40.073 22.790 1.00 2.72 201 LEU A N 1
ATOM 723 C CA . LEU A 1 104 ? 3.918 -38.817 23.067 1.00 3.76 201 LEU A CA 1
ATOM 724 C C . LEU A 1 104 ? 2.500 -38.842 22.523 1.00 4.04 201 LEU A C 1
ATOM 725 O O . LEU A 1 104 ? 1.563 -38.419 23.207 1.00 5.29 201 LEU A O 1
ATOM 730 N N . VAL A 1 105 ? 2.320 -39.347 21.301 1.00 3.95 202 VAL A N 1
ATOM 731 C CA . VAL A 1 105 ? 0.976 -39.372 20.729 1.00 5.39 202 VAL A CA 1
ATOM 732 C C . VAL A 1 105 ? 0.092 -40.319 21.523 1.00 5.74 202 VAL A C 1
ATOM 733 O O . VAL A 1 105 ? -1.064 -39.992 21.853 1.00 7.29 202 VAL A O 1
ATOM 737 N N . ALA A 1 106 ? 0.633 -41.485 21.894 1.00 5.27 203 ALA A N 1
ATOM 738 C CA . ALA A 1 106 ? -0.169 -42.451 22.636 1.00 6.72 203 ALA A CA 1
ATOM 739 C C . ALA A 1 106 ? -0.562 -41.912 24.002 1.00 9.19 203 ALA A C 1
ATOM 740 O O . ALA A 1 106 ? -1.609 -42.297 24.543 1.00 11.95 203 ALA A O 1
ATOM 742 N N . SER A 1 107 ? 0.251 -41.018 24.563 1.00 10.23 204 SER A N 1
ATOM 743 C CA . SER A 1 107 ? 0.005 -40.433 25.873 1.00 10.73 204 SER A CA 1
ATOM 744 C C . SER A 1 107 ? -0.853 -39.182 25.806 1.00 12.88 204 SER A C 1
ATOM 745 O O . SER A 1 107 ? -1.045 -38.521 26.835 1.00 15.98 204 SER A O 1
ATOM 748 N N . GLY A 1 108 ? -1.383 -38.850 24.634 1.00 11.23 205 GLY A N 1
ATOM 749 C CA . GLY A 1 108 ? -2.350 -37.782 24.498 1.00 13.17 205 GLY A CA 1
ATOM 750 C C . GLY A 1 108 ? -1.795 -36.412 24.187 1.00 13.16 205 GLY A C 1
ATOM 751 O O . GLY A 1 108 ? -2.550 -35.434 24.241 1.00 14.40 205 GLY A O 1
ATOM 752 N N . PHE A 1 109 ? -0.513 -36.302 23.851 1.00 9.64 206 PHE A N 1
ATOM 753 C CA . PHE A 1 109 ? 0.092 -34.995 23.661 1.00 9.69 206 PHE A CA 1
ATOM 754 C C . PHE A 1 109 ? 0.116 -34.643 22.176 1.00 10.45 206 PHE A C 1
ATOM 755 O O . PHE A 1 109 ? 0.065 -35.518 21.305 1.00 13.30 206 PHE A O 1
ATOM 763 N N . SER A 1 110 ? 0.138 -33.341 21.896 1.00 10.00 207 SER A N 1
ATOM 764 C CA . SER A 1 110 ? 0.157 -32.825 20.531 1.00 11.19 207 SER A CA 1
ATOM 765 C C . SER A 1 110 ? 1.608 -32.546 20.128 1.00 11.11 207 SER A C 1
ATOM 766 O O . SER A 1 110 ? 2.239 -31.619 20.645 1.00 14.71 207 SER A O 1
ATOM 769 N N . VAL A 1 111 ? 2.135 -33.351 19.210 1.00 6.79 208 VAL A N 1
ATOM 770 C CA . VAL A 1 111 ? 3.561 -33.355 18.905 1.00 6.39 208 VAL A CA 1
ATOM 771 C C . VAL A 1 111 ? 3.874 -32.326 17.826 1.00 7.81 208 VAL A C 1
ATOM 772 O O . VAL A 1 111 ? 3.250 -32.316 16.750 1.00 9.81 208 VAL A O 1
ATOM 776 N N . VAL A 1 112 ? 4.858 -31.471 18.104 1.00 5.79 209 VAL A N 1
ATOM 777 C CA . VAL A 1 112 ? 5.285 -30.445 17.154 1.00 6.24 209 VAL A CA 1
ATOM 778 C C . VAL A 1 112 ? 6.791 -30.536 16.948 1.00 5.96 209 VAL A C 1
ATOM 779 O O . VAL A 1 112 ? 7.568 -30.180 17.853 1.00 7.52 209 VAL A O 1
ATOM 783 N N . PRO A 1 113 ? 7.252 -31.003 15.790 1.00 6.05 210 PRO A N 1
ATOM 784 C CA . PRO A 1 113 ? 8.698 -31.069 15.546 1.00 8.53 210 PRO A CA 1
ATOM 785 C C . PRO A 1 113 ? 9.305 -29.695 15.315 1.00 8.09 210 PRO A C 1
ATOM 786 O O . PRO A 1 113 ? 8.750 -28.860 14.590 1.00 9.15 210 PRO A O 1
ATOM 790 N N . ILE A 1 114 ? 10.475 -29.485 15.916 1.00 7.76 211 ILE A N 1
ATOM 791 C CA . ILE A 1 114 ? 11.198 -28.216 15.856 1.00 7.68 211 ILE A CA 1
ATOM 792 C C . ILE A 1 114 ? 12.649 -28.505 15.486 1.00 8.02 211 ILE A C 1
ATOM 793 O O . ILE A 1 114 ? 13.290 -29.372 16.089 1.00 7.55 211 ILE A O 1
ATOM 798 N N . ALA A 1 115 ? 13.164 -27.786 14.498 1.00 9.46 212 ALA A N 1
ATOM 799 C CA . ALA A 1 115 ? 14.571 -27.896 14.159 1.00 10.97 212 ALA A CA 1
ATOM 800 C C . ALA A 1 115 ? 15.422 -27.228 15.230 1.00 10.33 212 ALA A C 1
ATOM 801 O O . ALA A 1 115 ? 15.036 -26.208 15.806 1.00 10.62 212 ALA A O 1
ATOM 803 N N . SER A 1 116 ? 16.604 -27.799 15.481 1.00 11.42 213 SER A N 1
ATOM 804 C CA . SER A 1 116 ? 17.504 -27.194 16.458 1.00 13.16 213 SER A CA 1
ATOM 805 C C . SER A 1 116 ? 17.855 -25.761 16.070 1.00 12.43 213 SER A C 1
ATOM 806 O O . SER A 1 116 ? 17.993 -24.894 16.939 1.00 13.92 213 SER A O 1
ATOM 809 N N . GLN A 1 117 ? 17.975 -25.486 14.767 1.00 10.63 214 GLN A N 1
ATOM 810 C CA . GLN A 1 117 ? 18.276 -24.123 14.329 1.00 12.37 214 GLN A CA 1
ATOM 811 C C . GLN A 1 117 ? 17.211 -23.134 14.776 1.00 12.91 214 GLN A C 1
ATOM 812 O O . GLN A 1 117 ? 17.510 -21.952 14.982 1.00 14.41 214 GLN A O 1
ATOM 818 N N . THR A 1 118 ? 15.965 -23.584 14.913 1.00 10.76 215 THR A N 1
ATOM 819 C CA . THR A 1 118 ? 14.884 -22.670 15.274 1.00 10.25 215 THR A CA 1
ATOM 820 C C . THR A 1 118 ? 15.022 -22.180 16.712 1.00 11.50 215 THR A C 1
ATOM 821 O O . THR A 1 118 ? 15.009 -20.968 16.972 1.00 9.73 215 THR A O 1
ATOM 825 N N . TRP A 1 119 ? 15.161 -23.100 17.669 1.00 11.09 216 TRP A N 1
ATOM 826 C CA . TRP A 1 119 ? 15.267 -22.624 19.041 1.00 11.23 216 TRP A CA 1
ATOM 827 C C . TRP A 1 119 ? 16.636 -22.014 19.310 1.00 11.52 216 TRP A C 1
ATOM 828 O O . TRP A 1 119 ? 16.738 -21.070 20.100 1.00 12.01 216 TRP A O 1
ATOM 839 N N . LYS A 1 120 ? 17.688 -22.492 18.639 1.00 10.81 217 LYS A N 1
ATOM 840 C CA . LYS A 1 120 ? 18.993 -21.865 18.814 1.00 12.65 217 LYS A CA 1
ATOM 841 C C . LYS A 1 120 ? 18.983 -20.424 18.320 1.00 14.29 217 LYS A C 1
ATOM 842 O O . LYS A 1 120 ? 19.511 -19.531 18.994 1.00 16.94 217 LYS A O 1
ATOM 848 N N . ALA A 1 121 ? 18.382 -20.171 17.148 1.00 13.18 218 ALA A N 1
ATOM 849 C CA . ALA A 1 121 ? 18.310 -18.800 16.646 1.00 13.74 218 ALA A CA 1
ATOM 850 C C . ALA A 1 121 ? 17.474 -17.921 17.566 1.00 14.57 218 ALA A C 1
ATOM 851 O O . ALA A 1 121 ? 17.799 -16.742 17.782 1.00 14.23 218 ALA A O 1
ATOM 853 N N . TYR A 1 122 ? 16.396 -18.489 18.122 1.00 12.58 219 TYR A N 1
ATOM 854 C CA . TYR A 1 122 ? 15.495 -17.746 18.996 1.00 12.10 219 TYR A CA 1
ATOM 855 C C . TYR A 1 122 ? 16.224 -17.208 20.222 1.00 14.31 219 TYR A C 1
ATOM 856 O O . TYR A 1 122 ? 15.968 -16.080 20.665 1.00 15.39 219 TYR A O 1
ATOM 865 N N . PHE A 1 123 ? 17.147 -17.990 20.779 1.00 13.05 220 PHE A N 1
ATOM 866 C CA . PHE A 1 123 ? 17.906 -17.574 21.951 1.00 13.42 220 PHE A CA 1
ATOM 867 C C . PHE A 1 123 ? 19.273 -16.993 21.599 1.00 15.79 220 PHE A C 1
ATOM 868 O O . PHE A 1 123 ? 20.073 -16.724 22.500 1.00 18.19 220 PHE A O 1
ATOM 876 N N . GLY A 1 124 ? 19.557 -16.786 20.316 1.00 16.06 221 GLY A N 1
ATOM 877 C CA . GLY A 1 124 ? 20.816 -16.179 19.920 1.00 17.89 221 GLY A CA 1
ATOM 878 C C . GLY A 1 124 ? 22.024 -17.065 20.118 1.00 19.85 221 GLY A C 1
ATOM 879 O O . GLY A 1 124 ? 23.117 -16.557 20.393 1.00 20.54 221 GLY A O 1
ATOM 880 N N . LEU A 1 125 ? 21.861 -18.383 19.965 1.00 18.35 222 LEU A N 1
ATOM 881 C CA . LEU A 1 125 ? 22.900 -19.350 20.293 1.00 17.55 222 LEU A CA 1
ATOM 882 C C . LEU A 1 125 ? 23.675 -19.866 19.080 1.00 19.49 222 LEU A C 1
ATOM 883 O O . LEU A 1 125 ? 24.608 -20.655 19.253 1.00 22.42 222 LEU A O 1
ATOM 888 N N . MET A 1 126 ? 23.325 -19.454 17.867 1.00 19.21 223 MET A N 1
ATOM 889 C CA . MET A 1 126 ? 23.992 -20.009 16.692 1.00 21.16 223 MET A CA 1
ATOM 890 C C . MET A 1 126 ? 25.448 -19.557 16.605 1.00 21.87 223 MET A C 1
ATOM 891 O O . MET A 1 126 ? 25.823 -18.497 17.106 1.00 21.89 223 MET A O 1
ATOM 896 N N A ARG A 1 127 ? 26.261 -20.402 15.965 0.54 21.99 224 ARG A N 1
ATOM 897 N N B ARG A 1 127 ? 26.276 -20.387 15.964 0.46 22.04 224 ARG A N 1
ATOM 898 C CA A ARG A 1 127 ? 27.662 -20.106 15.663 0.54 25.13 224 ARG A CA 1
ATOM 899 C CA B ARG A 1 127 ? 27.671 -20.079 15.635 0.46 24.64 224 ARG A CA 1
ATOM 900 C C A ARG A 1 127 ? 28.458 -19.797 16.927 0.54 27.03 224 ARG A C 1
ATOM 901 C C B ARG A 1 127 ? 28.580 -19.982 16.858 0.46 26.50 224 ARG A C 1
ATOM 902 O O A ARG A 1 127 ? 29.315 -18.913 16.942 0.54 27.81 224 ARG A O 1
ATOM 903 O O B ARG A 1 127 ? 29.674 -19.418 16.768 0.46 26.98 224 ARG A O 1
ATOM 918 N N . SER A 1 128 ? 28.172 -20.526 18.000 1.00 27.89 225 SER A N 1
ATOM 919 C CA . SER A 1 128 ? 28.938 -20.384 19.228 1.00 28.04 225 SER A CA 1
ATOM 920 C C . SER A 1 128 ? 30.166 -21.290 19.224 1.00 28.43 225 SER A C 1
ATOM 921 O O . SER A 1 128 ? 30.146 -22.400 18.687 1.00 27.82 225 SER A O 1
ATOM 924 N N . GLU A 1 129 ? 31.242 -20.806 19.854 1.00 30.84 226 GLU A N 1
ATOM 925 C CA . GLU A 1 129 ? 32.446 -21.616 20.021 1.00 34.38 226 GLU A CA 1
ATOM 926 C C . GLU A 1 129 ? 32.248 -22.721 21.050 1.00 30.53 226 GLU A C 1
ATOM 927 O O . GLU A 1 129 ? 32.980 -23.718 21.041 1.00 30.09 226 GLU A O 1
ATOM 929 N N . THR A 1 130 ? 31.289 -22.553 21.956 1.00 24.51 227 THR A N 1
ATOM 930 C CA . THR A 1 130 ? 31.037 -23.514 23.031 1.00 22.45 227 THR A CA 1
ATOM 931 C C . THR A 1 130 ? 29.531 -23.727 23.125 1.00 19.79 227 THR A C 1
ATOM 932 O O . THR A 1 130 ? 28.876 -23.273 24.071 1.00 18.70 227 THR A O 1
ATOM 936 N N . PRO A 1 131 ? 28.945 -24.420 22.140 1.00 18.67 228 PRO A N 1
ATOM 937 C CA . PRO A 1 131 ? 27.473 -24.499 22.084 1.00 15.24 228 PRO A CA 1
ATOM 938 C C . PRO A 1 131 ? 26.848 -25.222 23.260 1.00 14.33 228 PRO A C 1
ATOM 939 O O . PRO A 1 131 ? 25.795 -24.794 23.750 1.00 15.76 228 PRO A O 1
ATOM 943 N N . LYS A 1 132 ? 27.456 -26.310 23.731 1.00 13.82 229 LYS A N 1
ATOM 944 C CA . LYS A 1 132 ? 26.850 -27.050 24.831 1.00 11.62 229 LYS A CA 1
ATOM 945 C C . LYS A 1 132 ? 26.950 -26.274 26.143 1.00 13.04 229 LYS A C 1
ATOM 946 O O . LYS A 1 132 ? 25.992 -26.247 26.928 1.00 12.68 229 LYS A O 1
ATOM 952 N N . ASP A 1 133 ? 28.090 -25.615 26.388 1.00 12.85 230 ASP A N 1
ATOM 953 C CA . ASP A 1 133 ? 28.204 -24.757 27.566 1.00 13.81 230 ASP A CA 1
ATOM 954 C C . ASP A 1 133 ? 27.186 -23.624 27.520 1.00 13.17 230 ASP A C 1
ATOM 955 O O . ASP A 1 133 ? 26.538 -23.314 28.529 1.00 13.02 230 ASP A O 1
ATOM 960 N N . ASP A 1 134 ? 27.041 -22.987 26.356 1.00 12.62 231 ASP A N 1
ATOM 961 C CA . ASP A 1 134 ? 26.101 -21.878 26.231 1.00 12.35 231 ASP A CA 1
ATOM 962 C C . ASP A 1 134 ? 24.675 -22.333 26.492 1.00 10.80 231 ASP A C 1
ATOM 963 O O . ASP A 1 134 ? 23.890 -21.598 27.104 1.00 11.44 231 ASP A O 1
ATOM 968 N N . SER A 1 135 ? 24.314 -23.542 26.031 1.00 10.56 232 SER A N 1
ATOM 969 C CA . SER A 1 135 ? 22.975 -24.057 26.314 1.00 10.28 232 SER A CA 1
ATOM 970 C C . SER A 1 135 ? 22.754 -24.220 27.807 1.00 8.36 232 SER A C 1
ATOM 971 O O . SER A 1 135 ? 21.697 -23.853 28.327 1.00 8.26 232 SER A O 1
ATOM 974 N N . ARG A 1 136 ? 23.731 -24.786 28.516 1.00 8.45 233 ARG A N 1
ATOM 975 C CA . ARG A 1 136 ? 23.575 -24.932 29.958 1.00 8.73 233 ARG A CA 1
ATOM 976 C C . ARG A 1 136 ? 23.480 -23.571 30.640 1.00 7.95 233 ARG A C 1
ATOM 977 O O . ARG A 1 136 ? 22.683 -23.390 31.569 1.00 8.34 233 ARG A O 1
ATOM 985 N N . GLN A 1 137 ? 24.247 -22.592 30.164 1.00 8.63 234 GLN A N 1
ATOM 986 C CA . GLN A 1 137 ? 24.188 -21.255 30.749 1.00 10.67 234 GLN A CA 1
ATOM 987 C C . GLN A 1 137 ? 22.831 -20.601 30.494 1.00 9.20 234 GLN A C 1
ATOM 988 O O . GLN A 1 137 ? 22.216 -20.047 31.413 1.00 9.44 234 GLN A O 1
ATOM 994 N N . ALA A 1 138 ? 22.332 -20.673 29.258 1.00 9.30 235 ALA A N 1
ATOM 995 C CA . ALA A 1 138 ? 21.030 -20.077 28.965 1.00 7.87 235 ALA A CA 1
ATOM 996 C C . ALA A 1 138 ? 19.913 -20.768 29.737 1.00 7.15 235 ALA A C 1
ATOM 997 O O . ALA A 1 138 ? 19.008 -20.106 30.252 1.00 8.55 235 ALA A O 1
ATOM 999 N N . ALA A 1 139 ? 19.939 -22.103 29.805 1.00 6.72 236 ALA A N 1
ATOM 1000 C CA . ALA A 1 139 ? 18.899 -22.799 30.554 1.00 6.29 236 ALA A CA 1
ATOM 1001 C C . ALA A 1 139 ? 18.962 -22.478 32.043 1.00 6.52 236 ALA A C 1
ATOM 1002 O O . ALA A 1 139 ? 17.918 -22.421 32.701 1.00 8.20 236 ALA A O 1
ATOM 1004 N N . SER A 1 140 ? 20.171 -22.283 32.587 1.00 6.96 237 SER A N 1
ATOM 1005 C CA . SER A 1 140 ? 20.310 -21.920 33.996 1.00 7.77 237 SER A CA 1
ATOM 1006 C C . SER A 1 140 ? 19.719 -20.544 34.260 1.00 7.97 237 SER A C 1
ATOM 1007 O O . SER A 1 140 ? 19.143 -20.303 35.323 1.00 10.92 237 SER A O 1
ATOM 1010 N N . ILE A 1 141 ? 19.845 -19.632 33.302 1.00 6.21 238 ILE A N 1
ATOM 1011 C CA . ILE A 1 141 ? 19.299 -18.293 33.489 1.00 8.14 238 ILE A CA 1
ATOM 1012 C C . ILE A 1 141 ? 17.778 -18.302 33.353 1.00 6.94 238 ILE A C 1
ATOM 1013 O O . ILE A 1 141 ? 17.073 -17.593 34.080 1.00 8.10 238 ILE A O 1
ATOM 1018 N N . LEU A 1 142 ? 17.238 -19.111 32.430 1.00 7.53 239 LEU A N 1
ATOM 1019 C CA . LEU A 1 142 ? 15.789 -19.194 32.280 1.00 6.33 239 LEU A CA 1
ATOM 1020 C C . LEU A 1 142 ? 15.139 -19.987 33.406 1.00 7.00 239 LEU A C 1
ATOM 1021 O O . LEU A 1 142 ? 13.985 -19.715 33.767 1.00 9.44 239 LEU A O 1
ATOM 1026 N N . PHE A 1 143 ? 15.848 -20.969 33.962 1.00 7.09 240 PHE A N 1
ATOM 1027 C CA . PHE A 1 143 ? 15.314 -21.855 34.996 1.00 7.02 240 PHE A CA 1
ATOM 1028 C C . PHE A 1 143 ? 16.299 -21.929 36.147 1.00 7.06 240 PHE A C 1
ATOM 1029 O O . PHE A 1 143 ? 16.968 -22.949 36.345 1.00 8.24 240 PHE A O 1
ATOM 1037 N N . PRO A 1 144 ? 16.412 -20.849 36.933 1.00 7.99 241 PRO A N 1
ATOM 1038 C CA . PRO A 1 144 ? 17.431 -20.811 37.987 1.00 9.56 241 PRO A CA 1
ATOM 1039 C C . PRO A 1 144 ? 17.257 -21.887 39.034 1.00 9.09 241 PRO A C 1
ATOM 1040 O O . PRO A 1 144 ? 18.251 -22.278 39.657 1.00 9.83 241 PRO A O 1
ATOM 1044 N N . ASP A 1 145 ? 16.046 -22.405 39.244 1.00 9.74 242 ASP A N 1
ATOM 1045 C CA . ASP A 1 145 ? 15.945 -23.490 40.211 1.00 10.98 242 ASP A CA 1
ATOM 1046 C C . ASP A 1 145 ? 16.446 -24.819 39.651 1.00 9.66 242 ASP A C 1
ATOM 1047 O O . ASP A 1 145 ? 16.493 -25.806 40.391 1.00 12.69 242 ASP A O 1
ATOM 1052 N N . LYS A 1 146 ? 16.864 -24.859 38.385 1.00 8.58 243 LYS A N 1
ATOM 1053 C CA . LYS A 1 146 ? 17.537 -26.024 37.822 1.00 7.57 243 LYS A CA 1
ATOM 1054 C C . LYS A 1 146 ? 19.051 -25.847 37.750 1.00 9.72 243 LYS A C 1
ATOM 1055 O O . LYS A 1 146 ? 19.740 -26.701 37.181 1.00 10.32 243 LYS A O 1
ATOM 1061 N N . ASP A 1 147 ? 19.591 -24.759 38.309 1.00 8.74 244 ASP A N 1
ATOM 1062 C CA . ASP A 1 147 ? 21.019 -24.498 38.162 1.00 9.85 244 ASP A CA 1
ATOM 1063 C C . ASP A 1 147 ? 21.877 -25.679 38.634 1.00 12.66 244 ASP A C 1
ATOM 1064 O O . ASP A 1 147 ? 22.853 -26.055 37.969 1.00 11.85 244 ASP A O 1
ATOM 1069 N N . GLN A 1 148 ? 21.517 -26.296 39.763 1.00 14.25 245 GLN A N 1
ATOM 1070 C CA . GLN A 1 148 ? 22.318 -27.410 40.273 1.00 18.90 245 GLN A CA 1
ATOM 1071 C C . GLN A 1 148 ? 22.229 -28.627 39.363 1.00 19.56 245 GLN A C 1
ATOM 1072 O O . GLN A 1 148 ? 23.148 -29.456 39.343 1.00 24.04 245 GLN A O 1
ATOM 1078 N N . SER A 1 149 ? 21.138 -28.749 38.612 1.00 14.73 246 SER A N 1
ATOM 1079 C CA . SER A 1 149 ? 20.922 -29.855 37.688 1.00 13.44 246 SER A CA 1
ATOM 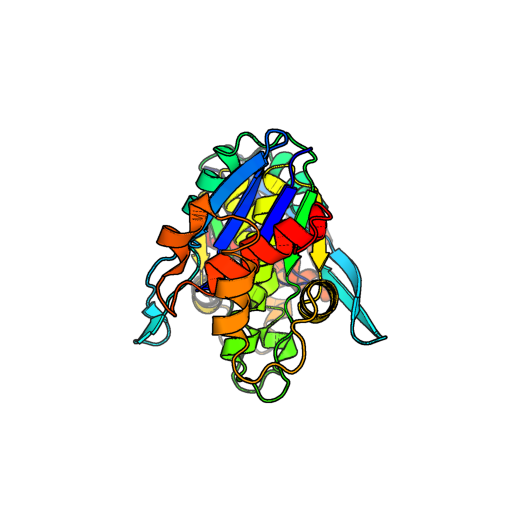1080 C C . SER A 1 149 ? 21.555 -29.610 36.324 1.00 12.26 246 SER A C 1
ATOM 1081 O O . SER A 1 149 ? 21.365 -30.422 35.407 1.00 13.56 246 SER A O 1
ATOM 1084 N N . LEU A 1 150 ? 22.293 -28.511 36.171 1.00 11.33 247 LEU A N 1
ATOM 1085 C CA . LEU A 1 150 ? 22.906 -28.155 34.900 1.00 9.91 247 LEU A CA 1
ATOM 1086 C C . LEU A 1 150 ? 24.405 -27.892 35.019 1.00 12.91 247 LEU A C 1
ATOM 1087 O O . LEU A 1 150 ? 25.002 -27.364 34.076 1.00 15.07 247 LEU A O 1
ATOM 1092 N N . LYS A 1 151 ? 25.031 -28.246 36.138 1.00 13.91 248 LYS A N 1
ATOM 1093 C CA . LYS A 1 151 ? 26.401 -27.817 36.391 1.00 18.20 248 LYS A CA 1
ATOM 1094 C C . LYS A 1 151 ? 27.465 -28.728 35.785 1.00 17.72 248 LYS A C 1
ATOM 1095 O O . LYS A 1 151 ? 28.633 -28.324 35.723 1.00 19.55 248 LYS A O 1
ATOM 1101 N N . LEU A 1 152 ? 27.106 -29.933 35.348 1.00 15.92 249 LEU A N 1
ATOM 1102 C CA . LEU A 1 152 ? 28.048 -30.821 34.686 1.00 15.82 249 LEU A CA 1
ATOM 1103 C C . LEU A 1 152 ? 27.940 -30.663 33.178 1.00 15.22 249 LEU A C 1
ATOM 1104 O O . LEU A 1 152 ? 26.868 -30.371 32.644 1.00 12.69 249 LEU A O 1
ATOM 1109 N N . LYS A 1 153 ? 29.067 -30.864 32.492 1.00 15.52 250 LYS A N 1
ATOM 1110 C CA . LYS A 1 153 ? 29.057 -30.803 31.035 1.00 16.46 250 LYS A CA 1
ATOM 1111 C C . LYS A 1 153 ? 28.055 -31.792 30.448 1.00 15.09 250 LYS A C 1
ATOM 1112 O O . LYS A 1 153 ? 27.369 -31.478 29.466 1.00 14.77 250 LYS A O 1
ATOM 1118 N N . LYS A 1 154 ? 27.919 -32.975 31.060 1.00 12.40 251 LYS A N 1
ATOM 1119 C CA . LYS A 1 154 ? 26.981 -33.969 30.540 1.00 12.87 251 LYS A CA 1
ATOM 1120 C C . LYS A 1 154 ? 25.520 -33.546 30.667 1.00 12.36 251 LYS A C 1
ATOM 1121 O O . LYS A 1 154 ? 24.651 -34.203 30.080 1.00 12.85 251 LYS A O 1
ATOM 1127 N N . HIS A 1 155 ? 25.232 -32.463 31.385 1.00 9.74 252 HIS A N 1
ATOM 1128 C CA . HIS A 1 155 ? 23.865 -31.976 31.542 1.00 9.26 252 HIS A CA 1
ATOM 1129 C C . HIS A 1 155 ? 23.383 -31.138 30.361 1.00 7.57 252 HIS A C 1
ATOM 1130 O O . HIS A 1 155 ? 22.290 -30.568 30.436 1.00 6.29 252 HIS A O 1
ATOM 1137 N N . HIS A 1 156 ? 24.154 -31.039 29.277 1.00 7.14 253 HIS A N 1
ATOM 1138 C CA . HIS A 1 156 ? 23.700 -30.210 28.162 1.00 8.23 253 HIS A CA 1
ATOM 1139 C C . HIS A 1 156 ? 22.446 -30.783 27.507 1.00 8.62 253 HIS A C 1
ATOM 1140 O O . HIS A 1 156 ? 21.662 -30.030 26.921 1.00 9.45 253 HIS A O 1
ATOM 1147 N N . GLY A 1 157 ? 22.229 -32.098 27.600 1.00 6.60 254 GLY A N 1
ATOM 1148 C CA . GLY A 1 157 ? 20.978 -32.658 27.100 1.00 6.26 254 GLY A CA 1
ATOM 1149 C C . GLY A 1 157 ? 19.767 -32.131 27.855 1.00 7.72 254 GLY A C 1
ATOM 1150 O O . GLY A 1 157 ? 18.753 -31.760 27.249 1.00 5.93 254 GLY A O 1
ATOM 1151 N N . ARG A 1 158 ? 19.869 -32.067 29.186 1.00 5.60 255 ARG A N 1
ATOM 1152 C CA . ARG A 1 158 ? 18.824 -31.446 30.001 1.00 4.02 255 ARG A CA 1
ATOM 1153 C C . ARG A 1 158 ? 18.597 -30.002 29.588 1.00 5.05 255 ARG A C 1
ATOM 1154 O O . ARG A 1 158 ? 17.449 -29.558 29.455 1.00 4.67 255 ARG A O 1
ATOM 1162 N N . ALA A 1 159 ? 19.691 -29.255 29.382 1.00 4.31 256 ALA A N 1
ATOM 1163 C CA . ALA A 1 159 ? 19.583 -27.851 29.001 1.00 3.06 256 ALA A CA 1
ATOM 1164 C C . ALA A 1 159 ? 18.852 -27.697 27.674 1.00 3.89 256 ALA A C 1
ATOM 1165 O O . ALA A 1 159 ? 18.002 -26.809 27.518 1.00 5.41 256 ALA A O 1
ATOM 1167 N N . GLU A 1 160 ? 19.166 -28.559 26.707 1.00 5.22 257 GLU A N 1
ATOM 1168 C CA . GLU A 1 160 ? 18.547 -28.445 25.392 1.00 5.03 257 GLU A CA 1
ATOM 1169 C C . GLU A 1 160 ? 17.055 -28.755 25.454 1.00 5.75 257 GLU A C 1
ATOM 1170 O O . GLU A 1 160 ? 16.251 -28.114 24.759 1.00 6.19 257 GLU A O 1
ATOM 1176 N N . ALA A 1 161 ? 16.655 -29.715 26.295 1.00 3.65 258 ALA A N 1
ATOM 1177 C CA . ALA A 1 161 ? 15.224 -29.967 26.462 1.00 3.73 258 ALA A CA 1
ATOM 1178 C C . ALA A 1 161 ? 14.521 -28.777 27.104 1.00 4.10 258 ALA A C 1
ATOM 1179 O O . ALA A 1 161 ? 13.420 -28.399 26.687 1.00 4.17 258 ALA A O 1
ATOM 1181 N N . LEU A 1 162 ? 15.123 -28.192 28.142 1.00 4.88 259 LEU A N 1
ATOM 1182 C CA . LEU A 1 162 ? 14.536 -27.009 28.768 1.00 4.09 259 LEU A CA 1
ATOM 1183 C C . LEU A 1 162 ? 14.436 -25.846 27.782 1.00 4.21 259 LEU A C 1
ATOM 1184 O O . LEU A 1 162 ? 13.430 -25.130 27.757 1.00 3.81 259 LEU A O 1
ATOM 1189 N N . LEU A 1 163 ? 15.461 -25.647 26.951 1.00 3.77 260 LEU A N 1
ATOM 1190 C CA . LEU A 1 163 ? 15.421 -24.536 26.002 1.00 4.20 260 LEU A CA 1
ATOM 1191 C C . LEU A 1 163 ? 14.360 -24.757 24.931 1.00 5.60 260 LEU A C 1
ATOM 1192 O O . LEU A 1 163 ? 13.699 -23.805 24.502 1.00 6.94 260 LEU A O 1
ATOM 1197 N N . LEU A 1 164 ? 14.184 -26.003 24.481 1.00 4.56 261 LEU A N 1
ATOM 1198 C CA . LEU A 1 164 ? 13.119 -26.275 23.522 1.00 5.47 261 LEU A CA 1
ATOM 1199 C C . LEU A 1 164 ? 11.765 -25.943 24.126 1.00 5.42 261 LEU A C 1
ATOM 1200 O O . LEU A 1 164 ? 10.924 -25.299 23.485 1.00 7.35 261 LEU A O 1
ATOM 1205 N N . ALA A 1 165 ? 11.533 -26.389 25.363 1.00 4.08 262 ALA A N 1
ATOM 1206 C CA . ALA A 1 165 ? 10.287 -26.057 26.043 1.00 4.06 262 ALA A CA 1
ATOM 1207 C C . ALA A 1 165 ? 10.156 -24.550 26.243 1.00 5.42 262 ALA A C 1
ATOM 1208 O O . ALA A 1 165 ? 9.067 -23.991 26.070 1.00 7.23 262 ALA A O 1
ATOM 1210 N N . ALA A 1 166 ? 11.249 -23.888 26.638 1.00 3.97 263 ALA A N 1
ATOM 1211 C CA . ALA A 1 166 ? 11.218 -22.432 26.819 1.00 4.84 263 ALA A CA 1
ATOM 1212 C C . ALA A 1 166 ? 10.848 -21.726 25.521 1.00 5.53 263 ALA A C 1
ATOM 1213 O O . ALA A 1 166 ? 10.070 -20.755 25.524 1.00 7.04 263 ALA A O 1
ATOM 1215 N N . TYR A 1 167 ? 11.420 -22.184 24.403 1.00 7.60 264 TYR A N 1
ATOM 1216 C CA . TYR A 1 167 ? 11.057 -21.651 23.097 1.00 9.23 264 TYR A CA 1
ATOM 1217 C C . TYR A 1 167 ? 9.563 -21.805 22.858 1.00 8.89 264 TYR A C 1
ATOM 1218 O O . TYR A 1 167 ? 8.875 -20.847 22.482 1.00 9.61 264 TYR A O 1
ATOM 1227 N N . GLY A 1 168 ? 9.038 -23.007 23.098 1.00 7.65 265 GLY A N 1
ATOM 1228 C CA . GLY A 1 168 ? 7.627 -23.250 22.858 1.00 10.04 265 GLY A CA 1
ATOM 1229 C C . GLY A 1 168 ? 6.717 -22.419 23.738 1.00 10.34 265 GLY A C 1
ATOM 1230 O O . GLY A 1 168 ? 5.611 -22.057 23.325 1.00 14.32 265 GLY A O 1
ATOM 1231 N N . LYS A 1 169 ? 7.170 -22.094 24.952 1.00 9.04 266 LYS A N 1
ATOM 1232 C CA . LYS A 1 169 ? 6.417 -21.241 25.867 1.00 11.31 266 LYS A CA 1
ATOM 1233 C C . LYS A 1 169 ? 6.595 -19.755 25.574 1.00 12.55 266 LYS A C 1
ATOM 1234 O O . LYS A 1 169 ? 5.838 -18.931 26.107 1.00 15.47 266 LYS A O 1
ATOM 1240 N N . GLY A 1 170 ? 7.555 -19.390 24.733 1.00 9.60 267 GLY A N 1
ATOM 1241 C CA . GLY A 1 170 ? 7.775 -17.986 24.446 1.00 11.79 267 GLY A CA 1
ATOM 1242 C C . GLY A 1 170 ? 8.532 -17.238 25.516 1.00 9.86 267 GLY A C 1
ATOM 1243 O O . GLY A 1 170 ? 8.377 -16.016 25.635 1.00 12.32 267 GLY A O 1
ATOM 1244 N N . LEU A 1 171 ? 9.349 -17.929 26.302 1.00 9.84 268 LEU A N 1
ATOM 1245 C CA . LEU A 1 171 ? 10.153 -17.245 27.300 1.00 9.26 268 LEU A CA 1
ATOM 1246 C C . LEU A 1 171 ? 11.267 -16.446 26.628 1.00 11.48 268 LEU A C 1
ATOM 1247 O O . LEU A 1 171 ? 11.627 -16.678 25.472 1.00 12.48 268 LEU A O 1
ATOM 1252 N N . VAL A 1 172 ? 11.819 -15.487 27.366 1.00 13.75 269 VAL A N 1
ATOM 1253 C CA . VAL A 1 172 ? 12.874 -14.632 26.832 1.00 13.69 269 VAL A CA 1
ATOM 1254 C C . VAL A 1 172 ? 13.987 -14.489 27.862 1.00 14.59 269 VAL A C 1
ATOM 1255 O O . VAL A 1 172 ? 13.734 -14.416 29.071 1.00 15.24 269 VAL A O 1
ATOM 1259 N N . LEU A 1 173 ? 15.225 -14.467 27.376 1.00 13.43 270 LEU A N 1
ATOM 1260 C CA . LEU A 1 173 ? 16.366 -14.226 28.241 1.00 14.92 270 LEU A CA 1
ATOM 1261 C C . LEU A 1 173 ? 16.362 -12.771 28.707 1.00 19.25 270 LEU A C 1
ATOM 1262 O O . LEU A 1 173 ? 15.879 -11.887 27.996 1.00 21.17 270 LEU A O 1
ATOM 1267 N N . PRO A 1 174 ? 16.876 -12.500 29.914 1.00 21.03 271 PRO A N 1
ATOM 1268 C CA . PRO A 1 174 ? 16.936 -11.139 30.467 1.00 24.64 271 PRO A CA 1
ATOM 1269 C C . PRO A 1 174 ? 18.033 -10.288 29.829 1.00 28.70 271 PRO A C 1
ATOM 1270 O O . PRO A 1 174 ? 19.057 -10.846 29.434 1.00 31.31 271 PRO A O 1
ATOM 1274 N N . GLY B 1 12 ? -4.083 -68.496 22.152 1.00 33.05 109 GLY B N 1
ATOM 1275 C CA . GLY B 1 12 ? -5.015 -67.384 22.143 1.00 29.73 109 GLY B CA 1
ATOM 1276 C C . GLY B 1 12 ? -4.809 -66.417 20.989 1.00 25.32 109 GLY B C 1
ATOM 1277 O O . GLY B 1 12 ? -4.732 -66.815 19.831 1.00 29.81 109 GLY B O 1
ATOM 1278 N N . TRP B 1 13 ? -4.739 -65.134 21.311 1.00 18.25 110 TRP B N 1
ATOM 1279 C CA . TRP B 1 13 ? -4.527 -64.103 20.307 1.00 13.63 110 TRP B CA 1
ATOM 1280 C C . TRP B 1 13 ? -3.044 -63.972 19.991 1.00 9.82 110 TRP B C 1
ATOM 1281 O O . TRP B 1 13 ? -2.190 -64.168 20.861 1.00 9.61 110 TRP B O 1
ATOM 1292 N N . VAL B 1 14 ? -2.733 -63.633 18.735 1.00 6.82 111 VAL B N 1
ATOM 1293 C CA . VAL B 1 14 ? -1.351 -63.376 18.322 1.00 7.66 111 VAL B CA 1
ATOM 1294 C C . VAL B 1 14 ? -1.344 -62.206 17.348 1.00 6.99 111 VAL B C 1
ATOM 1295 O O . VAL B 1 14 ? -2.181 -62.131 16.443 1.00 8.93 111 VAL B O 1
ATOM 1299 N N . ILE B 1 15 ? -0.396 -61.280 17.530 1.00 6.15 112 ILE B N 1
ATOM 1300 C CA . ILE B 1 15 ? -0.190 -60.174 16.602 1.00 5.18 112 ILE B CA 1
ATOM 1301 C C . ILE B 1 15 ? 1.168 -60.351 15.927 1.00 4.61 112 ILE B C 1
ATOM 1302 O O . ILE B 1 15 ? 2.143 -60.764 16.565 1.00 5.38 112 ILE B O 1
ATOM 1307 N N . GLY B 1 16 ? 1.222 -60.069 14.632 1.00 4.75 113 GLY B N 1
ATOM 1308 C CA . GLY B 1 16 ? 2.477 -60.055 13.902 1.00 4.05 113 GLY B CA 1
ATOM 1309 C C . GLY B 1 16 ? 2.601 -58.738 13.160 1.00 4.93 113 GLY B C 1
ATOM 1310 O O . GLY B 1 16 ? 1.687 -58.359 12.424 1.00 5.81 113 GLY B O 1
ATOM 1311 N N . VAL B 1 17 ? 3.706 -58.017 13.356 1.00 4.29 114 VAL B N 1
ATOM 1312 C CA . VAL B 1 17 ? 3.899 -56.707 12.737 1.00 2.68 114 VAL B CA 1
ATOM 1313 C C . VAL B 1 17 ? 5.088 -56.771 11.801 1.00 3.46 114 VAL B C 1
ATOM 1314 O O . VAL B 1 17 ? 6.209 -57.082 12.224 1.00 2.70 114 VAL B O 1
ATOM 1318 N N . ASN B 1 18 ? 4.845 -56.423 10.543 1.00 3.33 115 ASN B N 1
ATOM 1319 C CA . ASN B 1 18 ? 5.867 -56.172 9.545 1.00 2.85 115 ASN B CA 1
ATOM 1320 C C . ASN B 1 18 ? 5.969 -54.653 9.454 1.00 4.26 115 ASN B C 1
ATOM 1321 O O . ASN B 1 18 ? 5.074 -54.009 8.885 1.00 5.07 115 ASN B O 1
ATOM 1326 N N . PRO B 1 19 ? 6.987 -54.031 10.054 1.00 2.34 116 PRO B N 1
ATOM 1327 C CA . PRO B 1 19 ? 6.867 -52.607 10.430 1.00 3.02 116 PRO B CA 1
ATOM 1328 C C . PRO B 1 19 ? 7.190 -51.575 9.357 1.00 4.90 116 PRO B C 1
ATOM 1329 O O . PRO B 1 19 ? 6.942 -50.383 9.603 1.00 5.95 116 PRO B O 1
ATOM 1333 N N A ASP B 1 20 ? 7.721 -51.952 8.193 0.40 5.36 117 ASP B N 1
ATOM 1334 N N B ASP B 1 20 ? 7.709 -51.958 8.192 0.60 5.52 117 ASP B N 1
ATOM 1335 C CA A ASP B 1 20 ? 8.229 -50.942 7.269 0.40 6.77 117 ASP B CA 1
ATOM 1336 C CA B ASP B 1 20 ? 8.221 -50.930 7.296 0.60 7.97 117 ASP B CA 1
ATOM 1337 C C A ASP B 1 20 ? 7.085 -50.244 6.534 0.40 6.14 117 ASP B C 1
ATOM 1338 C C B ASP B 1 20 ? 7.094 -50.368 6.419 0.60 6.56 117 ASP B C 1
ATOM 1339 O O A ASP B 1 20 ? 5.900 -50.441 6.820 0.40 6.05 117 ASP B O 1
ATOM 1340 O O B ASP B 1 20 ? 5.926 -50.751 6.530 0.60 6.70 117 ASP B O 1
ATOM 1349 N N . ILE B 1 21 ? 7.446 -49.404 5.563 1.00 4.91 118 ILE B N 1
ATOM 1350 C CA . ILE B 1 21 ? 6.442 -48.562 4.919 1.00 8.07 118 ILE B CA 1
ATOM 1351 C C . ILE B 1 21 ? 5.463 -49.375 4.078 1.00 11.85 118 ILE B C 1
ATOM 1352 O O . ILE B 1 21 ? 4.283 -49.010 3.969 1.00 14.47 118 ILE B O 1
ATOM 1357 N N . GLY B 1 22 ? 5.902 -50.490 3.502 1.00 11.67 119 GLY B N 1
ATOM 1358 C CA . GLY B 1 22 ? 4.982 -51.332 2.752 1.00 13.31 119 GLY B CA 1
ATOM 1359 C C . GLY B 1 22 ? 4.523 -52.530 3.554 1.00 11.94 119 GLY B C 1
ATOM 1360 O O . GLY B 1 22 ? 4.101 -53.547 2.991 1.00 11.44 119 GLY B O 1
ATOM 1361 N N . GLY B 1 23 ? 4.611 -52.420 4.876 1.00 9.30 120 GLY B N 1
ATOM 1362 C CA . GLY B 1 23 ? 4.308 -53.518 5.774 1.00 7.23 120 GLY B CA 1
ATOM 1363 C C . GLY B 1 23 ? 2.839 -53.606 6.137 1.00 7.45 120 GLY B C 1
ATOM 1364 O O . GLY B 1 23 ? 1.961 -53.061 5.459 1.00 5.92 120 GLY B O 1
ATOM 1365 N N . ALA B 1 24 ? 2.575 -54.305 7.238 1.00 6.16 121 ALA B N 1
ATOM 1366 C CA . ALA B 1 24 ? 1.216 -54.650 7.631 1.00 6.02 121 ALA B CA 1
ATOM 1367 C C . ALA B 1 24 ? 1.247 -55.197 9.048 1.00 5.20 121 ALA B C 1
ATOM 1368 O O . ALA B 1 24 ? 2.293 -55.609 9.552 1.00 3.74 121 ALA B O 1
ATOM 1370 N N . ILE B 1 25 ? 0.085 -55.190 9.687 1.00 4.91 122 ILE B N 1
ATOM 1371 C CA . ILE B 1 25 ? -0.104 -55.838 10.975 1.00 5.20 122 ILE B CA 1
ATOM 1372 C C . ILE B 1 25 ? -1.168 -56.919 10.807 1.00 6.55 122 ILE B C 1
ATOM 1373 O O . ILE B 1 25 ? -2.257 -56.667 10.269 1.00 7.46 122 ILE B O 1
ATOM 1378 N N . ALA B 1 26 ? -0.826 -58.125 11.221 1.00 5.57 123 ALA B N 1
ATOM 1379 C CA . ALA B 1 26 ? -1.735 -59.262 11.184 1.00 7.35 123 ALA B CA 1
ATOM 1380 C C . ALA B 1 26 ? -2.182 -59.578 12.602 1.00 6.89 123 ALA B C 1
ATOM 1381 O O . ALA B 1 26 ? -1.388 -59.490 13.545 1.00 7.88 123 ALA B O 1
ATOM 1383 N N . VAL B 1 27 ? -3.457 -59.927 12.756 1.00 6.10 124 VAL B N 1
ATOM 1384 C CA . VAL B 1 27 ? -4.031 -60.237 14.060 1.00 6.20 124 VAL B CA 1
ATOM 1385 C C . VAL B 1 27 ? -4.764 -61.563 13.932 1.00 7.74 124 VAL B C 1
ATOM 1386 O O . VAL B 1 27 ? -5.694 -61.679 13.126 1.00 10.13 124 VAL B O 1
ATOM 1390 N N .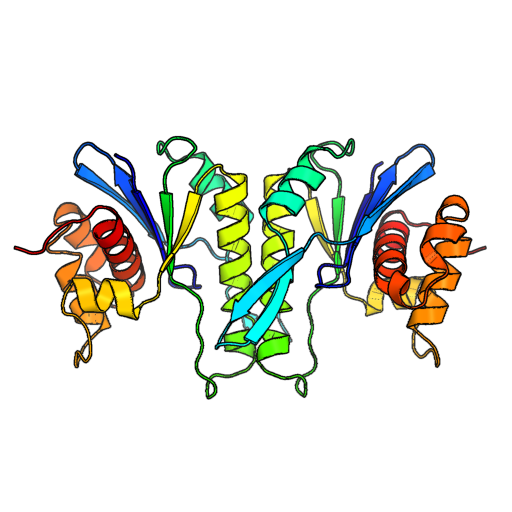 LEU B 1 28 ? -4.367 -62.544 14.739 1.00 8.15 125 LEU B N 1
ATOM 1391 C CA . LEU B 1 28 ? -4.980 -63.873 14.741 1.00 8.37 125 LEU B CA 1
ATOM 1392 C C . LEU B 1 28 ? -5.787 -64.060 16.016 1.00 9.36 125 LEU B C 1
ATOM 1393 O O . LEU B 1 28 ? -5.275 -63.843 17.116 1.00 9.30 125 LEU B O 1
ATOM 1398 N N . SER B 1 29 ? -7.041 -64.491 15.870 1.00 10.96 126 SER B N 1
ATOM 1399 C CA . SER B 1 29 ? -7.900 -64.654 17.032 1.00 13.99 126 SER B CA 1
ATOM 1400 C C . SER B 1 29 ? -7.987 -66.123 17.437 1.00 16.87 126 SER B C 1
ATOM 1401 O O . SER B 1 29 ? -7.649 -67.021 16.657 1.00 18.39 126 SER B O 1
ATOM 1404 N N . PRO B 1 30 ? -8.397 -66.406 18.675 1.00 17.76 127 PRO B N 1
ATOM 1405 C CA . PRO B 1 30 ? -8.472 -67.809 19.114 1.00 21.14 127 PRO B CA 1
ATOM 1406 C C . PRO B 1 30 ? -9.452 -68.654 18.315 1.00 23.98 127 PRO B C 1
ATOM 1407 O O . PRO B 1 30 ? -9.296 -69.881 18.278 1.00 25.55 127 PRO B O 1
ATOM 1411 N N . ASP B 1 31 ? -10.458 -68.053 17.677 1.00 24.49 128 ASP B N 1
ATOM 1412 C CA . ASP B 1 31 ? -11.409 -68.853 16.910 1.00 27.31 128 ASP B CA 1
ATOM 1413 C C . ASP B 1 31 ? -10.917 -69.172 15.505 1.00 26.57 128 ASP B C 1
ATOM 1414 O O . ASP B 1 31 ? -11.669 -69.765 14.723 1.00 28.61 128 ASP B O 1
ATOM 1419 N N . GLY B 1 32 ? -9.688 -68.794 15.164 1.00 24.95 129 GLY B N 1
ATOM 1420 C CA . GLY B 1 32 ? -9.118 -69.098 13.869 1.00 25.38 129 GLY B CA 1
ATOM 1421 C C . GLY B 1 32 ? -9.213 -67.981 12.853 1.00 25.60 129 GLY B C 1
ATOM 1422 O O . GLY B 1 32 ? -8.578 -68.074 11.794 1.00 26.61 129 GLY B O 1
ATOM 1423 N N . SER B 1 33 ? -9.974 -66.929 13.136 1.00 23.44 130 SER B N 1
ATOM 1424 C CA . SER B 1 33 ? -10.096 -65.869 12.153 1.00 21.44 130 SER B CA 1
ATOM 1425 C C . SER B 1 33 ? -8.829 -65.009 12.141 1.00 18.77 130 SER B C 1
ATOM 1426 O O . SER B 1 33 ? -7.989 -65.059 13.044 1.00 17.42 130 SER B O 1
ATOM 1429 N N . SER B 1 34 ? -8.686 -64.230 11.080 1.00 16.16 131 SER B N 1
ATOM 1430 C CA . SER B 1 34 ? -7.504 -63.401 10.906 1.00 13.00 131 SER B CA 1
ATOM 1431 C C . SER B 1 34 ? -7.921 -62.072 10.307 1.00 13.34 131 SER B C 1
ATOM 1432 O O . SER B 1 34 ? -8.917 -61.979 9.581 1.00 13.96 131 SER B O 1
ATOM 1435 N N . GLN B 1 35 ? -7.161 -61.040 10.644 1.00 12.49 132 GLN B N 1
ATOM 1436 C CA . GLN B 1 35 ? -7.265 -59.750 9.989 1.00 13.45 132 GLN B CA 1
ATOM 1437 C C . GLN B 1 35 ? -5.863 -59.314 9.616 1.00 10.78 132 GLN B C 1
ATOM 1438 O O . GLN B 1 35 ? -4.901 -59.624 10.324 1.00 11.72 132 GLN B O 1
ATOM 1444 N N . VAL B 1 36 ? -5.741 -58.601 8.502 1.00 7.62 133 VAL B N 1
ATOM 1445 C CA . VAL B 1 36 ? -4.464 -57.995 8.153 1.00 7.22 133 VAL B CA 1
ATOM 1446 C C . VAL B 1 36 ? -4.740 -56.599 7.621 1.00 8.78 133 VAL B C 1
ATOM 1447 O O . VAL B 1 36 ? -5.638 -56.409 6.795 1.00 12.37 133 VAL B O 1
ATOM 1451 N N . PHE B 1 37 ? -4.006 -55.616 8.142 1.00 8.58 134 PHE B N 1
ATOM 1452 C CA . PHE B 1 37 ? -4.169 -54.210 7.776 1.00 8.38 134 PHE B CA 1
ATOM 1453 C C . PHE B 1 37 ? -2.864 -53.690 7.201 1.00 7.28 134 PHE B C 1
ATOM 1454 O O . PHE B 1 37 ? -1.803 -53.900 7.794 1.00 8.53 134 PHE B O 1
ATOM 1462 N N . ASP B 1 38 ? -2.937 -52.991 6.070 1.00 6.61 135 ASP B N 1
ATOM 1463 C CA . ASP B 1 38 ? -1.754 -52.306 5.567 1.00 8.50 135 ASP B CA 1
ATOM 1464 C C . ASP B 1 38 ? -1.315 -51.246 6.573 1.00 6.65 135 ASP B C 1
ATOM 1465 O O . ASP B 1 38 ? -2.139 -50.633 7.253 1.00 8.91 135 ASP B O 1
ATOM 1470 N N . ASN B 1 39 ? -0.011 -51.026 6.663 1.00 5.71 136 ASN B N 1
ATOM 1471 C CA . ASN B 1 39 ? 0.466 -49.988 7.566 1.00 4.90 136 ASN B CA 1
ATOM 1472 C C . ASN B 1 39 ? -0.027 -48.620 7.092 1.00 5.69 136 ASN B C 1
ATOM 1473 O O . ASN B 1 39 ? 0.175 -48.259 5.923 1.00 6.41 136 ASN B O 1
ATOM 1478 N N . PRO B 1 40 ? -0.708 -47.860 7.948 1.00 6.97 137 PRO B N 1
ATOM 1479 C CA . PRO B 1 40 ? -1.102 -46.495 7.585 1.00 8.17 137 PRO B CA 1
ATOM 1480 C C . PRO B 1 40 ? 0.118 -45.624 7.357 1.00 6.14 137 PRO B C 1
ATOM 1481 O O . PRO B 1 40 ? 1.094 -45.699 8.107 1.00 6.78 137 PRO B O 1
ATOM 1485 N N . PHE B 1 41 ? 0.062 -44.790 6.314 1.00 8.12 138 PHE B N 1
ATOM 1486 C CA . PHE B 1 41 ? 1.156 -43.868 6.034 1.00 6.70 138 PHE B CA 1
ATOM 1487 C C . PHE B 1 41 ? 0.609 -42.525 5.571 1.00 8.48 138 PHE B C 1
ATOM 1488 O O . PHE B 1 41 ? -0.569 -42.386 5.217 1.00 10.61 138 PHE B O 1
ATOM 1496 N N . VAL B 1 42 ? 1.500 -41.530 5.564 1.00 8.36 139 VAL B N 1
ATOM 1497 C CA . VAL B 1 42 ? 1.217 -40.209 5.022 1.00 9.24 139 VAL B CA 1
ATOM 1498 C C . VAL B 1 42 ? 2.354 -39.808 4.091 1.00 10.40 139 VAL B C 1
ATOM 1499 O O . VAL B 1 42 ? 3.453 -40.359 4.135 1.00 10.94 139 VAL B O 1
ATOM 1503 N N . HIS B 1 43 ? 2.074 -38.828 3.229 1.00 12.46 140 HIS B N 1
ATOM 1504 C CA . HIS B 1 43 ? 3.093 -38.232 2.374 1.00 12.63 140 HIS B CA 1
ATOM 1505 C C . HIS B 1 43 ? 3.599 -36.958 3.028 1.00 13.50 140 HIS B C 1
ATOM 1506 O O . HIS B 1 43 ? 2.804 -36.095 3.405 1.00 15.73 140 HIS B O 1
ATOM 1513 N N A ILE B 1 44 ? 4.926 -36.847 3.150 0.31 11.96 141 ILE B N 1
ATOM 1514 N N B ILE B 1 44 ? 4.913 -36.841 3.166 0.69 13.25 141 ILE B N 1
ATOM 1515 C CA A ILE B 1 44 ? 5.605 -35.754 3.839 0.31 11.60 141 ILE B CA 1
ATOM 1516 C CA B ILE B 1 44 ? 5.494 -35.659 3.776 0.69 15.32 141 ILE B CA 1
ATOM 1517 C C A ILE B 1 44 ? 6.656 -35.160 2.908 0.31 11.48 141 ILE B C 1
ATOM 1518 C C B ILE B 1 44 ? 6.614 -35.139 2.889 0.69 13.34 141 ILE B C 1
ATOM 1519 O O A ILE B 1 44 ? 7.262 -35.869 2.099 0.31 12.83 141 ILE B O 1
ATOM 1520 O O B ILE B 1 44 ? 7.213 -35.869 2.098 0.69 15.10 141 ILE B O 1
ATOM 1529 N N . VAL B 1 45 ? 6.873 -33.847 3.022 1.00 11.04 142 VAL B N 1
ATOM 1530 C CA . VAL B 1 45 ? 7.952 -33.186 2.300 1.00 10.16 142 VAL B CA 1
ATOM 1531 C C . VAL B 1 45 ? 9.233 -33.269 3.118 1.00 11.07 142 VAL B C 1
ATOM 1532 O O . VAL B 1 45 ? 9.260 -32.877 4.292 1.00 13.04 142 VAL B O 1
ATOM 1536 N N . VAL B 1 46 ? 10.294 -33.777 2.491 1.00 10.25 143 VAL B N 1
ATOM 1537 C CA . VAL B 1 46 ? 11.644 -33.831 3.046 1.00 9.72 143 VAL B CA 1
ATOM 1538 C C . VAL B 1 46 ? 12.601 -33.359 1.968 1.00 10.82 143 VAL B C 1
ATOM 1539 O O . VAL B 1 46 ? 12.608 -33.915 0.864 1.00 11.16 143 VAL B O 1
ATOM 1543 N N . SER B 1 47 ? 13.414 -32.352 2.279 1.00 13.14 144 SER B N 1
ATOM 1544 C CA . SER B 1 47 ? 14.428 -31.868 1.335 1.00 18.29 144 SER B CA 1
ATOM 1545 C C . SER B 1 47 ? 13.836 -31.641 -0.058 1.00 20.33 144 SER B C 1
ATOM 1546 O O . SER B 1 47 ? 14.381 -32.087 -1.067 1.00 22.26 144 SER B O 1
ATOM 1549 N N . GLU B 1 48 ? 12.674 -30.989 -0.104 1.00 19.88 145 GLU B N 1
ATOM 1550 C CA . GLU B 1 48 ? 11.993 -30.621 -1.350 1.00 20.46 145 GLU B CA 1
ATOM 1551 C C . GLU B 1 48 ? 11.528 -31.821 -2.187 1.00 19.21 145 GLU B C 1
ATOM 1552 O O . GLU B 1 48 ? 11.244 -31.668 -3.381 1.00 19.89 145 GLU B O 1
ATOM 1558 N N . VAL B 1 49 ? 11.427 -33.025 -1.620 1.00 16.88 146 VAL B N 1
ATOM 1559 C CA . VAL B 1 49 ? 10.791 -34.146 -2.311 1.00 14.78 146 VAL B CA 1
ATOM 1560 C C . VAL B 1 49 ? 9.735 -34.747 -1.390 1.00 13.87 146 VAL B C 1
ATOM 1561 O O . VAL B 1 49 ? 9.634 -34.399 -0.215 1.00 15.39 146 VAL B O 1
ATOM 1565 N N . ILE B 1 50 ? 8.934 -35.656 -1.941 1.00 12.38 147 ILE B N 1
ATOM 1566 C CA . ILE B 1 50 ? 7.869 -36.315 -1.186 1.00 13.97 147 ILE B CA 1
ATOM 1567 C C . ILE B 1 50 ? 8.356 -37.677 -0.712 1.00 12.27 147 ILE B C 1
ATOM 1568 O O . ILE B 1 50 ? 8.907 -38.455 -1.501 1.00 14.39 147 ILE B O 1
ATOM 1573 N N . ARG B 1 51 ? 8.148 -37.968 0.573 1.00 10.06 148 ARG B N 1
ATOM 1574 C CA . ARG B 1 51 ? 8.477 -39.264 1.148 1.00 9.83 148 ARG B CA 1
ATOM 1575 C C . ARG B 1 51 ? 7.249 -39.839 1.843 1.00 11.23 148 ARG B C 1
ATOM 1576 O O . ARG B 1 51 ? 6.396 -39.106 2.354 1.00 12.37 148 ARG B O 1
ATOM 1584 N N . LYS B 1 52 ? 7.157 -41.162 1.853 1.00 8.30 149 LYS B N 1
ATOM 1585 C CA . LYS B 1 52 ? 6.122 -41.826 2.626 1.00 9.19 149 LYS B CA 1
ATOM 1586 C C . LYS B 1 52 ? 6.647 -42.085 4.026 1.00 9.29 149 LYS B C 1
ATOM 1587 O O . LYS B 1 52 ? 7.790 -42.516 4.198 1.00 12.15 149 LYS B O 1
ATOM 1593 N N . ARG B 1 53 ? 5.820 -41.794 5.027 1.00 7.51 150 ARG B N 1
ATOM 1594 C CA . ARG B 1 53 ? 6.179 -42.076 6.406 1.00 6.64 150 ARG B CA 1
ATOM 1595 C C . ARG B 1 53 ? 4.977 -42.680 7.101 1.00 7.64 150 ARG B C 1
ATOM 1596 O O . ARG B 1 53 ? 3.832 -42.316 6.811 1.00 7.52 150 ARG B O 1
ATOM 1604 N N . LEU B 1 54 ? 5.247 -43.599 8.028 1.00 5.41 151 LEU B N 1
ATOM 1605 C CA . LEU B 1 54 ? 4.170 -44.194 8.809 1.00 4.87 151 LEU B CA 1
ATOM 1606 C C . LEU B 1 54 ? 3.362 -43.120 9.516 1.00 4.84 151 LEU B C 1
ATOM 1607 O O . LEU B 1 54 ? 3.905 -42.097 9.958 1.00 7.81 151 LEU B O 1
ATOM 1612 N N . ASP B 1 55 ? 2.051 -43.383 9.642 1.00 5.55 152 ASP B N 1
ATOM 1613 C CA . ASP B 1 55 ? 1.065 -42.464 10.210 1.00 8.43 152 ASP B CA 1
ATOM 1614 C C . ASP B 1 55 ? 0.862 -42.873 11.667 1.00 7.41 152 ASP B C 1
ATOM 1615 O O . ASP B 1 55 ? 0.117 -43.809 11.956 1.00 7.73 152 ASP B O 1
ATOM 1620 N N . THR B 1 56 ? 1.526 -42.156 12.584 1.00 6.92 153 THR B N 1
ATOM 1621 C CA . THR B 1 56 ? 1.546 -42.543 13.995 1.00 8.88 153 THR B CA 1
ATOM 1622 C C . THR B 1 56 ? 0.141 -42.590 14.588 1.00 9.05 153 THR B C 1
ATOM 1623 O O . THR B 1 56 ? -0.229 -43.560 15.262 1.00 9.15 153 THR B O 1
ATOM 1627 N N . LYS B 1 57 ? -0.637 -41.520 14.396 1.00 9.38 154 LYS B N 1
ATOM 1628 C CA . LYS B 1 57 ? -1.980 -41.463 14.972 1.00 12.71 154 LYS B CA 1
ATOM 1629 C C . LYS B 1 57 ? -2.837 -42.627 14.490 1.00 11.33 154 LYS B C 1
ATOM 1630 O O . LYS B 1 57 ? -3.580 -43.237 15.274 1.00 12.98 154 LYS B O 1
ATOM 1636 N N . SER B 1 58 ? -2.743 -42.956 13.203 1.00 10.36 155 SER B N 1
ATOM 1637 C CA . SER B 1 58 ? -3.589 -44.016 12.678 1.00 11.23 155 SER B CA 1
ATOM 1638 C C . SER B 1 58 ? -3.175 -45.373 13.218 1.00 9.94 155 SER B C 1
ATOM 1639 O O . SER B 1 58 ? -4.036 -46.232 13.452 1.00 8.90 155 SER B O 1
ATOM 1642 N N . ILE B 1 59 ? -1.873 -45.575 13.440 1.00 6.88 156 ILE B N 1
ATOM 1643 C CA . ILE B 1 59 ? -1.403 -46.840 13.999 1.00 6.81 156 ILE B CA 1
ATOM 1644 C C . ILE B 1 59 ? -1.922 -47.015 15.421 1.00 5.74 156 ILE B C 1
ATOM 1645 O O . ILE B 1 59 ? -2.413 -48.087 15.793 1.00 6.08 156 ILE B O 1
ATOM 1650 N N . ILE B 1 60 ? -1.848 -45.962 16.231 1.00 6.44 157 ILE B N 1
ATOM 1651 C CA . ILE B 1 60 ? -2.356 -46.056 17.596 1.00 8.26 157 ILE B CA 1
ATOM 1652 C C . ILE B 1 60 ? -3.861 -46.289 17.592 1.00 9.12 157 ILE B C 1
ATOM 1653 O O . ILE B 1 60 ? -4.374 -47.116 18.355 1.00 9.46 157 ILE B O 1
ATOM 1658 N N . GLN B 1 61 ? -4.590 -45.590 16.716 1.00 10.18 158 GLN B N 1
ATOM 1659 C CA . GLN B 1 61 ? -6.030 -45.829 16.621 1.00 13.72 158 GLN B CA 1
ATOM 1660 C C . GLN B 1 61 ? -6.326 -47.267 16.207 1.00 12.11 158 GLN B C 1
ATOM 1661 O O . GLN B 1 61 ? -7.246 -47.902 16.747 1.00 12.38 158 GLN B O 1
ATOM 1667 N N . LEU B 1 62 ? -5.555 -47.802 15.257 1.00 9.93 159 LEU B N 1
ATOM 1668 C CA . LEU B 1 62 ? -5.767 -49.180 14.822 1.00 9.00 159 LEU B CA 1
ATOM 1669 C C . LEU B 1 62 ? -5.571 -50.148 15.983 1.00 8.57 159 LEU B C 1
ATOM 1670 O O . LEU B 1 62 ? -6.384 -51.057 16.197 1.00 10.79 159 LEU B O 1
ATOM 1675 N N . LEU B 1 63 ? -4.477 -49.980 16.727 1.00 6.30 160 LEU B N 1
ATOM 1676 C CA . LEU B 1 63 ? -4.181 -50.871 17.842 1.00 5.71 160 LEU B CA 1
ATOM 1677 C C . LEU B 1 63 ? -5.247 -50.778 18.919 1.00 8.15 160 LEU B C 1
ATOM 1678 O O . LEU B 1 63 ? -5.612 -51.792 19.526 1.00 11.18 160 LEU B O 1
ATOM 1683 N N . ARG B 1 64 ? -5.735 -49.563 19.187 1.00 9.70 161 ARG B N 1
ATOM 1684 C CA . ARG B 1 64 ? -6.753 -49.387 20.217 1.00 13.67 161 ARG B CA 1
ATOM 1685 C C . ARG B 1 64 ? -8.056 -50.058 19.830 1.00 14.65 161 ARG B C 1
ATOM 1686 O O . ARG B 1 64 ? -8.843 -50.434 20.710 1.00 17.51 161 ARG B O 1
ATOM 1694 N N . GLY B 1 65 ? -8.313 -50.197 18.532 1.00 12.42 162 GLY B N 1
ATOM 1695 C CA . GLY B 1 65 ? -9.529 -50.854 18.085 1.00 14.49 162 GLY B CA 1
ATOM 1696 C C . GLY B 1 65 ? -9.491 -52.367 18.090 1.00 14.84 162 GLY B C 1
ATOM 1697 O O . GLY B 1 65 ? -10.550 -52.989 17.960 1.00 17.30 162 GLY B O 1
ATOM 1698 N N . LEU B 1 66 ? -8.315 -52.977 18.248 1.00 12.20 163 LEU B N 1
ATOM 1699 C CA . LEU B 1 66 ? -8.216 -54.434 18.214 1.00 11.72 163 LEU B CA 1
ATOM 1700 C C . LEU B 1 66 ? -8.921 -55.073 19.405 1.00 14.75 163 LEU B C 1
ATOM 1701 O O . LEU B 1 66 ? -8.962 -54.519 20.506 1.00 15.31 163 LEU B O 1
ATOM 1706 N N . ASP B 1 67 ? -9.475 -56.269 19.175 1.00 17.91 164 ASP B N 1
ATOM 1707 C CA . ASP B 1 67 ? -10.073 -57.040 20.257 1.00 20.32 164 ASP B CA 1
ATOM 1708 C C . ASP B 1 67 ? -9.060 -57.890 21.014 1.00 18.09 164 ASP B C 1
ATOM 1709 O O . ASP B 1 67 ? -9.412 -58.474 22.046 1.00 19.74 164 ASP B O 1
ATOM 1714 N N . ALA B 1 68 ? -7.829 -57.983 20.529 1.00 13.75 165 ALA B N 1
ATOM 1715 C CA . ALA B 1 68 ? -6.793 -58.691 21.264 1.00 10.80 165 ALA B CA 1
ATOM 1716 C C . ALA B 1 68 ? -6.609 -58.056 22.640 1.00 15.08 165 ALA B C 1
ATOM 1717 O O . ALA B 1 68 ? -6.471 -56.823 22.736 1.00 16.45 165 ALA B O 1
ATOM 1719 N N . PRO B 1 69 ? -6.600 -58.841 23.717 1.00 15.34 166 PRO B N 1
ATOM 1720 C CA . PRO B 1 69 ? -6.589 -58.263 25.070 1.00 15.94 166 PRO B CA 1
ATOM 1721 C C . PRO B 1 69 ? -5.209 -57.768 25.464 1.00 16.30 166 PRO B C 1
ATOM 1722 O O . PRO B 1 69 ? -4.204 -58.120 24.830 1.00 15.64 166 PRO B O 1
ATOM 1726 N N . PRO B 1 70 ? -5.124 -56.942 26.508 1.00 18.88 167 PRO B N 1
ATOM 1727 C CA . PRO B 1 70 ? -3.813 -56.541 27.028 1.00 19.04 167 PRO B CA 1
ATOM 1728 C C . PRO B 1 70 ? -2.966 -57.747 27.397 1.00 17.60 167 PRO B C 1
ATOM 1729 O O . PRO B 1 70 ? -3.458 -58.738 27.949 1.00 16.12 167 PRO B O 1
ATOM 1733 N N . GLY B 1 71 ? -1.682 -57.660 27.057 1.00 15.95 168 GLY B N 1
ATOM 1734 C CA . GLY B 1 71 ? -0.750 -58.737 27.281 1.00 16.87 168 GLY B CA 1
ATOM 1735 C C . GLY B 1 71 ? -0.583 -59.677 26.114 1.00 15.28 168 GLY B C 1
ATOM 1736 O O . GLY B 1 71 ? 0.281 -60.564 26.174 1.00 16.76 168 GLY B O 1
ATOM 1737 N N . THR B 1 72 ? -1.389 -59.524 25.066 1.00 10.84 169 THR B N 1
ATOM 1738 C CA . THR B 1 72 ? -1.214 -60.322 23.862 1.00 10.86 169 THR B CA 1
ATOM 1739 C C . THR B 1 72 ? 0.182 -60.092 23.305 1.00 8.84 169 THR B C 1
ATOM 1740 O O . THR B 1 72 ? 0.675 -58.960 23.287 1.00 9.33 169 THR B O 1
ATOM 1744 N N . THR B 1 73 ? 0.828 -61.171 22.870 1.00 8.59 170 THR B N 1
ATOM 1745 C CA . THR B 1 73 ? 2.162 -61.045 22.300 1.00 8.45 170 THR B CA 1
ATOM 1746 C C . THR B 1 73 ? 2.068 -60.460 20.904 1.00 9.15 170 THR B C 1
ATOM 1747 O O . THR B 1 73 ? 1.271 -60.919 20.076 1.00 9.11 170 THR B O 1
ATOM 1751 N N . ALA B 1 74 ? 2.871 -59.431 20.653 1.00 7.33 171 ALA B N 1
ATOM 1752 C CA . ALA B 1 74 ? 3.015 -58.843 19.328 1.00 5.45 171 ALA B CA 1
ATOM 1753 C C . ALA B 1 74 ? 4.422 -59.177 18.854 1.00 5.76 171 ALA B C 1
ATOM 1754 O O . ALA B 1 74 ? 5.399 -58.604 19.340 1.00 8.33 171 ALA B O 1
ATOM 1756 N N . TYR B 1 75 ? 4.527 -60.127 17.934 1.00 5.47 172 TYR B N 1
ATOM 1757 C CA . TYR B 1 75 ? 5.800 -60.377 17.276 1.00 5.00 172 TYR B CA 1
ATOM 1758 C C . TYR B 1 75 ? 6.049 -59.280 16.251 1.00 5.11 172 TYR B C 1
ATOM 1759 O O . TYR B 1 75 ? 5.143 -58.886 15.515 1.00 9.46 172 TYR B O 1
ATOM 1768 N N . ILE B 1 76 ? 7.269 -58.759 16.228 1.00 3.28 173 ILE B N 1
ATOM 1769 C CA . ILE B 1 76 ? 7.625 -57.701 15.289 1.00 2.81 173 ILE B CA 1
ATOM 1770 C C . ILE B 1 76 ? 8.925 -58.093 14.603 1.00 3.52 173 ILE B C 1
ATOM 1771 O O . ILE B 1 76 ? 9.876 -58.537 15.259 1.00 5.82 173 ILE B O 1
ATOM 1776 N N . GLU B 1 77 ? 8.972 -57.945 13.285 1.00 4.40 174 GLU B N 1
ATOM 1777 C CA . GLU B 1 77 ? 10.182 -58.324 12.569 1.00 8.20 174 GLU B CA 1
ATOM 1778 C C . GLU B 1 77 ? 11.305 -57.340 12.878 1.00 10.12 174 GLU B C 1
ATOM 1779 O O . GLU B 1 77 ? 11.131 -56.118 12.748 1.00 13.73 174 GLU B O 1
ATOM 1785 N N . LYS B 1 78 ? 12.445 -57.882 13.314 1.00 10.34 175 LYS B N 1
ATOM 1786 C CA . LYS B 1 78 ? 13.572 -57.073 13.766 1.00 14.35 175 LYS B CA 1
ATOM 1787 C C . LYS B 1 78 ? 14.171 -56.305 12.604 1.00 16.93 175 LYS B C 1
ATOM 1788 O O . LYS B 1 78 ? 14.379 -56.856 11.521 1.00 12.84 175 LYS B O 1
ATOM 1794 N N . SER B 1 79 ? 14.523 -55.053 12.870 1.00 22.78 176 SER B N 1
ATOM 1795 C CA . SER B 1 79 ? 15.123 -54.175 11.876 1.00 22.85 176 SER B CA 1
ATOM 1796 C C . SER B 1 79 ? 16.595 -54.543 11.684 1.00 21.73 176 SER B C 1
ATOM 1797 O O . SER B 1 79 ? 17.355 -54.574 12.656 1.00 31.00 176 SER B O 1
ATOM 1800 N N A SER B 1 80 ? 16.993 -54.853 10.452 0.41 17.81 177 SER B N 1
ATOM 1801 N N B SER B 1 80 ? 17.005 -54.824 10.422 0.59 17.16 177 SER B N 1
ATOM 1802 C CA A SER B 1 80 ? 18.386 -55.209 10.160 0.41 14.07 177 SER B CA 1
ATOM 1803 C CA B SER B 1 80 ? 18.397 -55.234 10.184 0.59 13.86 177 SER B CA 1
ATOM 1804 C C A SER B 1 80 ? 18.734 -54.857 8.723 0.41 12.54 177 SER B C 1
ATOM 1805 C C B SER B 1 80 ? 18.959 -54.878 8.802 0.59 9.51 177 SER B C 1
ATOM 1806 O O A SER B 1 80 ? 18.728 -55.716 7.827 0.41 14.14 177 SER B O 1
ATOM 1807 O O B SER B 1 80 ? 19.376 -55.775 8.050 0.59 7.76 177 SER B O 1
ATOM 1812 N N . PRO B 1 81 ? 19.055 -53.597 8.458 1.00 10.28 178 PRO B N 1
ATOM 1813 C CA . PRO B 1 81 ? 19.473 -53.211 7.105 1.00 10.36 178 PRO B CA 1
ATOM 1814 C C . PRO B 1 81 ? 20.914 -53.597 6.795 1.00 10.23 178 PRO B C 1
ATOM 1815 O O . PRO B 1 81 ? 21.768 -53.752 7.675 1.00 10.46 178 PRO B O 1
ATOM 1819 N N . PHE B 1 82 ? 21.183 -53.733 5.492 1.00 10.77 179 PHE B N 1
ATOM 1820 C CA . PHE B 1 82 ? 22.500 -54.171 5.060 1.00 11.42 179 PHE B CA 1
ATOM 1821 C C . PHE B 1 82 ? 23.506 -53.026 5.151 1.00 10.87 179 PHE B C 1
ATOM 1822 O O . PHE B 1 82 ? 23.154 -51.864 4.934 1.00 10.50 179 PHE B O 1
ATOM 1830 N N . PRO B 1 83 ? 24.777 -53.332 5.422 1.00 10.64 180 PRO B N 1
ATOM 1831 C CA . PRO B 1 83 ? 25.797 -52.269 5.394 1.00 11.59 180 PRO B CA 1
ATOM 1832 C C . PRO B 1 83 ? 25.875 -51.549 4.063 1.00 9.52 180 PRO B C 1
ATOM 1833 O O . PRO B 1 83 ? 26.294 -50.390 4.034 1.00 12.45 180 PRO B O 1
ATOM 1837 N N . THR B 1 84 ? 25.475 -52.190 2.965 1.00 10.76 181 THR B N 1
ATOM 1838 C CA . THR B 1 84 ? 25.494 -51.536 1.664 1.00 11.77 181 THR B CA 1
ATOM 1839 C C . THR B 1 84 ? 24.248 -50.695 1.400 1.00 13.01 181 THR B C 1
ATOM 1840 O O . THR B 1 84 ? 24.230 -49.933 0.424 1.00 15.18 181 THR B O 1
ATOM 1844 N N . ASP B 1 85 ? 23.216 -50.809 2.232 1.00 10.78 182 ASP B N 1
ATOM 1845 C CA . ASP B 1 85 ? 22.050 -49.947 2.087 1.00 8.60 182 ASP B CA 1
ATOM 1846 C C . ASP B 1 85 ? 22.379 -48.524 2.510 1.00 8.49 182 ASP B C 1
ATOM 1847 O O . ASP B 1 85 ? 23.253 -48.285 3.350 1.00 11.05 182 ASP B O 1
ATOM 1852 N N . GLY B 1 86 ? 21.651 -47.575 1.926 1.00 7.78 183 GLY B N 1
ATOM 1853 C CA . GLY B 1 86 ? 21.926 -46.174 2.171 1.00 6.26 183 GLY B CA 1
ATOM 1854 C C . GLY B 1 86 ? 21.521 -45.724 3.563 1.00 5.81 183 GLY B C 1
ATOM 1855 O O . GLY B 1 86 ? 20.716 -46.360 4.258 1.00 6.48 183 GLY B O 1
ATOM 1856 N N . LYS B 1 87 ? 22.103 -44.595 3.976 1.00 4.95 184 LYS B N 1
ATOM 1857 C CA . LYS B 1 87 ? 21.841 -44.092 5.325 1.00 5.99 184 LYS B CA 1
ATOM 1858 C C . LYS B 1 87 ? 20.377 -43.704 5.503 1.00 4.12 184 LYS B C 1
ATOM 1859 O O . LYS B 1 87 ? 19.849 -43.765 6.622 1.00 4.70 184 LYS B O 1
ATOM 1865 N N . GLN B 1 88 ? 19.691 -43.317 4.423 1.00 4.43 185 GLN B N 1
ATOM 1866 C CA . GLN B 1 88 ? 18.257 -43.070 4.563 1.00 5.12 185 GLN B CA 1
ATOM 1867 C C . GLN B 1 88 ? 17.510 -44.367 4.845 1.00 6.08 185 GLN B C 1
ATOM 1868 O O . GLN B 1 88 ? 16.543 -44.379 5.624 1.00 8.39 185 GLN B O 1
ATOM 1874 N N . GLY B 1 89 ? 17.941 -45.468 4.226 1.00 5.74 186 GLY B N 1
ATOM 1875 C CA . GLY B 1 89 ? 17.384 -46.769 4.574 1.00 5.78 186 GLY B CA 1
ATOM 1876 C C . GLY B 1 89 ? 17.582 -47.098 6.039 1.00 5.48 186 GLY B C 1
ATOM 1877 O O . GLY B 1 89 ? 16.665 -47.596 6.703 1.00 5.99 186 GLY B O 1
ATOM 1878 N N . TRP B 1 90 ? 18.769 -46.795 6.567 1.00 2.72 187 TRP B N 1
ATOM 1879 C CA . TRP B 1 90 ? 19.045 -47.063 7.978 1.00 2.48 187 TRP B CA 1
ATOM 1880 C C . TRP B 1 90 ? 18.153 -46.204 8.881 1.00 2.32 187 TRP B C 1
ATOM 1881 O O . TRP B 1 90 ? 17.511 -46.723 9.808 1.00 3.35 187 TRP B O 1
ATOM 1892 N N . TRP B 1 91 ? 18.037 -44.903 8.582 1.00 3.63 188 TRP B N 1
ATOM 1893 C CA . TRP B 1 91 ? 17.172 -44.031 9.381 1.00 3.51 188 TRP B CA 1
ATOM 1894 C C . TRP B 1 91 ? 15.727 -44.500 9.346 1.00 2.47 188 TRP B C 1
ATOM 1895 O O . TRP B 1 91 ? 15.051 -44.558 10.385 1.00 1.99 188 TRP B O 1
ATOM 1906 N N A SER B 1 92 ? 15.222 -44.846 8.159 0.56 3.91 189 SER B N 1
ATOM 1907 N N B SER B 1 92 ? 15.225 -44.825 8.155 0.44 2.13 189 SER B N 1
ATOM 1908 C CA A SER B 1 92 ? 13.798 -45.156 8.039 0.56 5.41 189 SER B CA 1
ATOM 1909 C CA B SER B 1 92 ? 13.814 -45.169 8.020 0.44 2.39 189 SER B CA 1
ATOM 1910 C C A SER B 1 92 ? 13.444 -46.471 8.727 0.56 4.88 189 SER B C 1
ATOM 1911 C C B SER B 1 92 ? 13.479 -46.448 8.775 0.44 3.76 189 SER B C 1
ATOM 1912 O O A SER B 1 92 ? 12.381 -46.581 9.354 0.56 4.35 189 SER B O 1
ATOM 1913 O O B SER B 1 92 ? 12.465 -46.516 9.485 0.44 4.38 189 SER B O 1
ATOM 1918 N N . THR B 1 93 ? 14.315 -47.476 8.634 1.00 3.89 190 THR B N 1
ATOM 1919 C CA . THR B 1 93 ? 14.031 -48.729 9.328 1.00 7.41 190 THR B CA 1
ATOM 1920 C C . THR B 1 93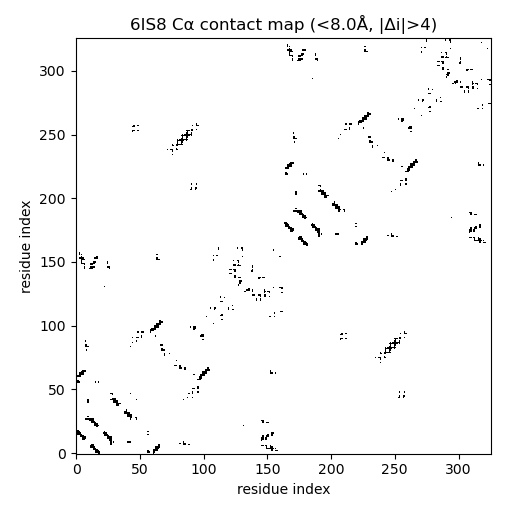 ? 14.072 -48.526 10.839 1.00 4.70 190 THR B C 1
ATOM 1921 O O . THR B 1 93 ? 13.239 -49.085 11.560 1.00 5.11 190 THR B O 1
ATOM 1925 N N . GLY B 1 94 ? 15.004 -47.693 11.329 1.00 3.88 191 GLY B N 1
ATOM 1926 C CA . GLY B 1 94 ? 15.021 -47.378 12.755 1.00 2.57 191 GLY B CA 1
ATOM 1927 C C . GLY B 1 94 ? 13.768 -46.629 13.177 1.00 2.53 191 GLY B C 1
ATOM 1928 O O . GLY B 1 94 ? 13.127 -46.976 14.172 1.00 1.82 191 GLY B O 1
ATOM 1929 N N . PHE B 1 95 ? 13.396 -45.600 12.406 1.00 2.78 192 PHE B N 1
ATOM 1930 C CA . PHE B 1 95 ? 12.199 -44.819 12.715 1.00 2.35 192 PHE B CA 1
ATOM 1931 C C . PHE B 1 95 ? 10.961 -45.703 12.778 1.00 1.78 192 PHE B C 1
ATOM 1932 O O . PHE B 1 95 ? 10.172 -45.630 13.736 1.00 2.47 192 PHE B O 1
ATOM 1940 N N . SER B 1 96 ? 10.750 -46.519 11.740 1.00 2.23 193 SER B N 1
ATOM 1941 C CA . SER B 1 96 ? 9.560 -47.358 11.671 1.00 3.74 193 SER B CA 1
ATOM 1942 C C . SER B 1 96 ? 9.536 -48.366 12.821 1.00 3.10 193 SER B C 1
ATOM 1943 O O . SER B 1 96 ? 8.474 -48.635 13.402 1.00 3.54 193 SER B O 1
ATOM 1946 N N . TYR B 1 97 ? 10.709 -48.901 13.189 1.00 2.92 194 TYR B N 1
ATOM 1947 C CA . TYR B 1 97 ? 10.815 -49.847 14.299 1.00 3.73 194 TYR B CA 1
ATOM 1948 C C . TYR B 1 97 ? 10.459 -49.181 15.627 1.00 3.60 194 TYR B C 1
ATOM 1949 O O . TYR B 1 97 ? 9.673 -49.724 16.414 1.00 2.86 194 TYR B O 1
ATOM 1958 N N . GLY B 1 98 ? 11.018 -47.995 15.883 1.00 3.87 195 GLY B N 1
ATOM 1959 C CA . GLY B 1 98 ? 10.735 -47.304 17.138 1.00 2.26 195 GLY B CA 1
ATOM 1960 C C . GLY B 1 98 ? 9.279 -46.897 17.249 1.00 1.94 195 GLY B C 1
ATOM 1961 O O . GLY B 1 98 ? 8.661 -47.050 18.310 1.00 3.77 195 GLY B O 1
ATOM 1962 N N . LEU B 1 99 ? 8.719 -46.350 16.165 1.00 1.76 196 LEU B N 1
ATOM 1963 C CA . LEU B 1 99 ? 7.306 -45.976 16.145 1.00 2.81 196 LEU B CA 1
ATOM 1964 C C . LEU B 1 99 ? 6.417 -47.159 16.493 1.00 3.85 196 LEU B C 1
ATOM 1965 O O . LEU B 1 99 ? 5.490 -47.045 17.308 1.00 3.53 196 LEU B O 1
ATOM 1970 N N . TRP B 1 100 ? 6.698 -48.315 15.894 1.00 1.87 197 TRP B N 1
ATOM 1971 C CA . TRP B 1 100 ? 5.848 -49.474 16.141 1.00 3.46 197 TRP B CA 1
ATOM 1972 C C . TRP B 1 100 ? 6.047 -50.027 17.542 1.00 1.85 197 TRP B C 1
ATOM 1973 O O . TRP B 1 100 ? 5.067 -50.378 18.221 1.00 2.82 197 TRP B O 1
ATOM 1984 N N . ILE B 1 101 ? 7.298 -50.104 18.010 1.00 3.14 198 ILE B N 1
ATOM 1985 C CA . ILE B 1 101 ? 7.539 -50.675 19.337 1.00 2.57 198 ILE B CA 1
ATOM 1986 C C . ILE B 1 101 ? 6.850 -49.839 20.411 1.00 2.18 198 ILE B C 1
ATOM 1987 O O . ILE B 1 101 ? 6.154 -50.378 21.283 1.00 2.71 198 ILE B O 1
ATOM 1992 N N . ALA B 1 102 ? 6.993 -48.511 20.349 1.00 2.17 199 ALA B N 1
ATOM 1993 C CA . ALA B 1 102 ? 6.349 -47.689 21.377 1.00 2.92 199 ALA B CA 1
ATOM 1994 C C . ALA B 1 102 ? 4.822 -47.752 21.267 1.00 3.75 199 ALA B C 1
ATOM 1995 O O . ALA B 1 102 ? 4.121 -47.792 22.292 1.00 4.42 199 ALA B O 1
ATOM 1997 N N . SER B 1 103 ? 4.286 -47.778 20.040 1.00 4.12 200 SER B N 1
ATOM 1998 C CA . SER B 1 103 ? 2.839 -47.887 19.873 1.00 4.30 200 SER B CA 1
ATOM 1999 C C . SER B 1 103 ? 2.321 -49.190 20.477 1.00 4.70 200 SER B C 1
ATOM 2000 O O . SER B 1 103 ? 1.281 -49.204 21.157 1.00 4.87 200 SER B O 1
ATOM 2003 N N . LEU B 1 104 ? 3.031 -50.295 20.232 1.00 3.41 201 LEU B N 1
ATOM 2004 C CA . LEU B 1 104 ? 2.611 -51.596 20.758 1.00 4.44 201 LEU B CA 1
ATOM 2005 C C . LEU B 1 104 ? 2.703 -51.635 22.278 1.00 6.00 201 LEU B C 1
ATOM 2006 O O . LEU B 1 104 ? 1.781 -52.116 22.960 1.00 6.62 201 LEU B O 1
ATOM 2011 N N . VAL B 1 105 ? 3.805 -51.117 22.828 1.00 5.44 202 VAL B N 1
ATOM 2012 C CA . VAL B 1 105 ? 3.970 -51.116 24.281 1.00 5.18 202 VAL B CA 1
ATOM 2013 C C . VAL B 1 105 ? 2.914 -50.230 24.926 1.00 6.07 202 VAL B C 1
ATOM 2014 O O . VAL B 1 105 ? 2.275 -50.616 25.920 1.00 6.58 202 VAL B O 1
ATOM 2018 N N . ALA B 1 106 ? 2.685 -49.042 24.353 1.00 5.39 203 ALA B N 1
ATOM 2019 C CA . ALA B 1 106 ? 1.706 -48.121 24.925 1.00 7.70 203 ALA B CA 1
ATOM 2020 C C . ALA B 1 106 ? 0.299 -48.697 24.871 1.00 9.91 203 ALA B C 1
ATOM 2021 O O . ALA B 1 106 ? -0.544 -48.377 25.724 1.00 12.61 203 ALA B O 1
ATOM 2023 N N . SER B 1 107 ? 0.028 -49.558 23.894 1.00 9.35 204 SER B N 1
ATOM 2024 C CA . SER B 1 107 ? -1.275 -50.186 23.747 1.00 10.94 204 SER B CA 1
ATOM 2025 C C . SER B 1 107 ? -1.416 -51.468 24.554 1.00 10.83 204 SER B C 1
ATOM 2026 O O . SER B 1 107 ? -2.456 -52.132 24.451 1.00 15.54 204 SER B O 1
ATOM 2029 N N . GLY B 1 108 ? -0.417 -51.817 25.361 1.00 9.72 205 GLY B N 1
ATOM 2030 C CA . GLY B 1 108 ? -0.531 -52.921 26.297 1.00 9.78 205 GLY B CA 1
ATOM 2031 C C . GLY B 1 108 ? -0.122 -54.279 25.788 1.00 11.72 205 GLY B C 1
ATOM 2032 O O . GLY B 1 108 ? -0.462 -55.283 26.424 1.00 14.38 205 GLY B O 1
ATOM 2033 N N . PHE B 1 109 ? 0.597 -54.356 24.669 1.00 8.32 206 PHE B N 1
ATOM 2034 C CA . PHE B 1 109 ? 0.991 -55.634 24.095 1.00 7.90 206 PHE B CA 1
ATOM 2035 C C . PHE B 1 109 ? 2.424 -55.958 24.495 1.00 10.05 206 PHE B C 1
ATOM 2036 O O . PHE B 1 109 ? 3.209 -55.070 24.840 1.00 13.30 206 PHE B O 1
ATOM 2044 N N . SER B 1 110 ? 2.743 -57.255 24.502 1.00 10.98 207 SER B N 1
ATOM 2045 C CA . SER B 1 110 ? 4.082 -57.732 24.843 1.00 12.72 207 SER B CA 1
ATOM 2046 C C . SER B 1 110 ? 4.868 -57.923 23.554 1.00 10.92 207 SER B C 1
ATOM 2047 O O . SER B 1 110 ? 4.583 -58.840 22.777 1.00 11.65 207 SER B O 1
ATOM 2050 N N . VAL B 1 111 ? 5.884 -57.097 23.356 1.00 8.70 208 VAL B N 1
ATOM 2051 C CA . VAL B 1 111 ? 6.598 -57.031 22.083 1.00 5.83 208 VAL B CA 1
ATOM 2052 C C . VAL B 1 111 ? 7.726 -58.050 22.080 1.00 7.77 208 VAL B C 1
ATOM 2053 O O . VAL B 1 111 ? 8.563 -58.072 22.993 1.00 8.89 208 VAL B O 1
ATOM 2057 N N . VAL B 1 112 ? 7.745 -58.895 21.053 1.00 6.43 209 VAL B N 1
ATOM 2058 C CA . VAL B 1 112 ? 8.803 -59.883 20.874 1.00 8.41 209 VAL B CA 1
ATOM 2059 C C . VAL B 1 112 ? 9.427 -59.694 19.497 1.00 7.63 209 VAL B C 1
ATOM 2060 O O . VAL B 1 112 ? 8.805 -60.038 18.476 1.00 8.14 209 VAL B O 1
ATOM 2064 N N . PRO B 1 113 ? 10.644 -59.165 19.413 1.00 7.47 210 PRO B N 1
ATOM 2065 C CA . PRO B 1 113 ? 11.294 -59.041 18.102 1.00 6.18 210 PRO B CA 1
ATOM 2066 C C . PRO B 1 113 ? 11.719 -60.404 17.572 1.00 6.70 210 PRO B C 1
ATOM 2067 O O . PRO B 1 113 ? 12.197 -61.263 18.322 1.00 8.43 210 PRO B O 1
ATOM 2071 N N . ILE B 1 114 ? 11.555 -60.585 16.259 1.00 6.81 211 ILE B N 1
ATOM 2072 C CA . ILE B 1 114 ? 11.838 -61.846 15.568 1.00 6.60 211 ILE B CA 1
ATOM 2073 C C . ILE B 1 114 ? 12.628 -61.525 14.305 1.00 6.10 211 ILE B C 1
ATOM 2074 O O . ILE B 1 114 ? 12.266 -60.609 13.559 1.00 9.59 211 ILE B O 1
ATOM 2079 N N . ALA B 1 115 ? 13.707 -62.264 14.066 1.00 7.56 212 ALA B N 1
ATOM 2080 C CA . ALA B 1 115 ? 14.455 -62.078 12.830 1.00 8.08 212 ALA B CA 1
ATOM 2081 C C . ALA B 1 115 ? 13.691 -62.669 11.656 1.00 8.91 212 ALA B C 1
ATOM 2082 O O . ALA B 1 115 ? 13.048 -63.717 11.775 1.00 10.46 212 ALA B O 1
ATOM 2084 N N . SER B 1 116 ? 13.787 -62.009 10.502 1.00 10.66 213 SER B N 1
ATOM 2085 C CA . SER B 1 116 ? 13.155 -62.554 9.306 1.00 11.67 213 SER B CA 1
ATOM 2086 C C . SER B 1 116 ? 13.637 -63.974 9.023 1.00 12.82 213 SER B C 1
ATOM 2087 O O . SER B 1 116 ? 12.857 -64.811 8.565 1.00 13.13 213 SER B O 1
ATOM 2090 N N . GLN B 1 117 ? 14.921 -64.266 9.290 1.00 12.86 214 GLN B N 1
ATOM 2091 C CA . GLN B 1 117 ? 15.443 -65.611 9.043 1.00 12.77 214 GLN B CA 1
ATOM 2092 C C . GLN B 1 117 ? 14.735 -66.659 9.893 1.00 12.77 214 GLN B C 1
ATOM 2093 O O . GLN B 1 117 ? 14.670 -67.836 9.509 1.00 13.53 214 GLN B O 1
ATOM 2099 N N . THR B 1 118 ? 14.224 -66.259 11.056 1.00 12.14 215 THR B N 1
ATOM 2100 C CA . THR B 1 118 ? 13.593 -67.210 11.966 1.00 10.97 215 THR B CA 1
ATOM 2101 C C . THR B 1 118 ? 12.268 -67.724 11.406 1.00 13.17 215 THR B C 1
ATOM 2102 O O . THR B 1 118 ? 12.053 -68.939 11.312 1.00 13.64 215 THR B O 1
ATOM 2106 N N . TRP B 1 119 ? 11.361 -66.819 11.025 1.00 12.31 216 TRP B N 1
ATOM 2107 C CA . TRP B 1 119 ? 10.082 -67.301 10.510 1.00 12.96 216 TRP B CA 1
ATOM 2108 C C . TRP B 1 119 ? 10.225 -67.850 9.093 1.00 12.51 216 TRP B C 1
ATOM 2109 O O . TRP B 1 119 ? 9.492 -68.770 8.709 1.00 14.29 216 TRP B O 1
ATOM 2120 N N . LYS B 1 120 ? 11.188 -67.351 8.318 1.00 12.35 217 LYS B N 1
ATOM 2121 C CA . LYS B 1 120 ? 11.409 -67.920 6.991 1.00 14.73 217 LYS B CA 1
ATOM 2122 C C . LYS B 1 120 ? 11.895 -69.363 7.088 1.00 16.77 217 LYS B C 1
ATOM 2123 O O . LYS B 1 120 ? 11.402 -70.245 6.374 1.00 19.85 217 LYS B O 1
ATOM 2129 N N . ALA B 1 121 ? 12.868 -69.628 7.967 1.00 15.60 218 ALA B N 1
ATOM 2130 C CA . ALA B 1 121 ? 13.330 -71.005 8.131 1.00 16.62 218 ALA B CA 1
ATOM 2131 C C . ALA B 1 121 ? 12.206 -71.903 8.630 1.00 17.78 218 ALA B C 1
ATOM 2132 O O . ALA B 1 121 ? 12.107 -73.075 8.230 1.00 19.65 218 ALA B O 1
ATOM 2134 N N . TYR B 1 122 ? 11.346 -71.368 9.500 1.00 15.87 219 TYR B N 1
ATOM 2135 C CA . TYR B 1 122 ? 10.261 -72.156 10.078 1.00 16.13 219 TYR B CA 1
ATOM 2136 C C . TYR B 1 122 ? 9.327 -72.691 8.999 1.00 17.50 219 TYR B C 1
ATOM 2137 O O . TYR B 1 122 ? 8.857 -73.834 9.081 1.00 20.83 219 TYR B O 1
ATOM 2146 N N . PHE B 1 123 ? 9.068 -71.890 7.967 1.00 15.21 220 PHE B N 1
ATOM 2147 C CA . PHE B 1 123 ? 8.178 -72.263 6.879 1.00 15.58 220 PHE B CA 1
ATOM 2148 C C . PHE B 1 123 ? 8.942 -72.768 5.661 1.00 18.80 220 PHE B C 1
ATOM 2149 O O . PHE B 1 123 ? 8.337 -72.983 4.604 1.00 22.14 220 PHE B O 1
ATOM 2157 N N . GLY B 1 124 ? 10.252 -72.968 5.790 1.00 20.66 221 GLY B N 1
ATOM 2158 C CA . GLY B 1 124 ? 11.064 -73.490 4.703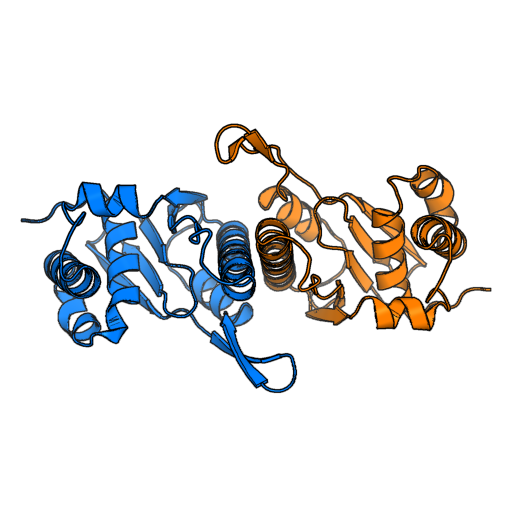 1.00 22.13 221 GLY B CA 1
ATOM 2159 C C . GLY B 1 124 ? 11.232 -72.555 3.525 1.00 22.50 221 GLY B C 1
ATOM 2160 O O . GLY B 1 124 ? 11.362 -73.022 2.387 1.00 23.15 221 GLY B O 1
ATOM 2161 N N . LEU B 1 125 ? 11.260 -71.245 3.770 1.00 19.59 222 LEU B N 1
ATOM 2162 C CA . LEU B 1 125 ? 11.223 -70.250 2.707 1.00 21.63 222 LEU B CA 1
ATOM 2163 C C . LEU B 1 125 ? 12.587 -69.653 2.387 1.00 24.05 222 LEU B C 1
ATOM 2164 O O . LEU B 1 125 ? 12.671 -68.775 1.526 1.00 27.32 222 LEU B O 1
ATOM 2169 N N . MET B 1 126 ? 13.649 -70.083 3.052 1.00 24.26 223 MET B N 1
ATOM 2170 C CA . MET B 1 126 ? 14.938 -69.449 2.817 1.00 27.04 223 MET B CA 1
ATOM 2171 C C . MET B 1 126 ? 15.509 -69.829 1.454 1.00 28.33 223 MET B C 1
ATOM 2172 O O . MET B 1 126 ? 15.218 -70.896 0.902 1.00 29.30 223 MET B O 1
ATOM 2177 N N . ARG B 1 127 ? 16.316 -68.919 0.906 1.00 28.39 224 ARG B N 1
ATOM 2178 C CA . ARG B 1 127 ? 17.026 -69.082 -0.365 1.00 31.81 224 ARG B CA 1
ATOM 2179 C C . ARG B 1 127 ? 16.095 -69.289 -1.551 1.00 31.81 224 ARG B C 1
ATOM 2180 O O . ARG B 1 127 ? 16.501 -69.856 -2.572 1.00 31.67 224 ARG B O 1
ATOM 2188 N N . SER B 1 128 ? 14.861 -68.812 -1.456 1.00 30.71 225 SER B N 1
ATOM 2189 C CA . SER B 1 128 ? 13.926 -68.967 -2.558 1.00 33.68 225 SER B CA 1
ATOM 2190 C C . SER B 1 128 ? 14.313 -68.062 -3.721 1.00 34.15 225 SER B C 1
ATOM 2191 O O . SER B 1 128 ? 14.854 -66.969 -3.537 1.00 31.99 225 SER B O 1
ATOM 2194 N N . GLU B 1 129 ? 14.038 -68.540 -4.935 1.00 37.12 226 GLU B N 1
ATOM 2195 C CA . GLU B 1 129 ? 14.250 -67.730 -6.127 1.00 38.48 226 GLU B CA 1
ATOM 2196 C C . GLU B 1 129 ? 13.234 -66.601 -6.230 1.00 34.14 226 GLU B C 1
ATOM 2197 O O . GLU B 1 129 ? 13.529 -65.554 -6.819 1.00 32.05 226 GLU B O 1
ATOM 2203 N N . THR B 1 130 ? 12.040 -66.803 -5.677 1.00 29.87 227 THR B N 1
ATOM 2204 C CA . THR B 1 130 ? 10.945 -65.837 -5.745 1.00 27.55 227 THR B CA 1
ATOM 2205 C C . THR B 1 130 ? 10.383 -65.657 -4.340 1.00 24.70 227 THR B C 1
ATOM 2206 O O . THR B 1 130 ? 9.265 -66.100 -4.038 1.00 23.25 227 THR B O 1
ATOM 2210 N N . PRO B 1 131 ? 11.142 -65.006 -3.448 1.00 23.42 228 PRO B N 1
ATOM 2211 C CA . PRO B 1 131 ? 10.754 -65.005 -2.024 1.00 21.64 228 PRO B CA 1
ATOM 2212 C C . PRO B 1 131 ? 9.435 -64.311 -1.744 1.00 19.66 228 PRO B C 1
ATOM 2213 O O . PRO B 1 131 ? 8.669 -64.785 -0.897 1.00 19.12 228 PRO B O 1
ATOM 2217 N N . LYS B 1 132 ? 9.141 -63.205 -2.436 1.00 18.13 229 LYS B N 1
ATOM 2218 C CA . LYS B 1 132 ? 7.904 -62.480 -2.172 1.00 18.86 229 LYS B CA 1
ATOM 2219 C C . LYS B 1 132 ? 6.697 -63.241 -2.704 1.00 19.17 229 LYS B C 1
ATOM 2220 O O . LYS B 1 132 ? 5.658 -63.319 -2.032 1.00 18.16 229 LYS B O 1
ATOM 2226 N N . ASP B 1 133 ? 6.815 -63.814 -3.906 1.00 20.23 230 ASP B N 1
ATOM 2227 C CA . ASP B 1 133 ? 5.766 -64.693 -4.410 1.00 21.14 230 ASP B CA 1
ATOM 2228 C C . ASP B 1 133 ? 5.551 -65.881 -3.483 1.00 19.48 230 ASP B C 1
ATOM 2229 O O . ASP B 1 133 ? 4.407 -66.255 -3.195 1.00 19.94 230 ASP B O 1
ATOM 2234 N N . ASP B 1 134 ? 6.640 -66.493 -3.013 1.00 17.07 231 ASP B N 1
ATOM 2235 C CA . ASP B 1 134 ? 6.506 -67.644 -2.128 1.00 18.33 231 ASP B CA 1
ATOM 2236 C C . ASP B 1 134 ? 5.811 -67.261 -0.829 1.00 15.99 231 ASP B C 1
ATOM 2237 O O . ASP B 1 134 ? 5.027 -68.044 -0.283 1.00 15.35 231 ASP B O 1
ATOM 2242 N N . SER B 1 135 ? 6.093 -66.063 -0.315 1.00 13.70 232 SER B N 1
ATOM 2243 C CA . SER B 1 135 ? 5.432 -65.617 0.908 1.00 13.12 232 SER B CA 1
ATOM 2244 C C . SER B 1 135 ? 3.926 -65.510 0.712 1.00 11.38 232 SER B C 1
ATOM 2245 O O . SER B 1 135 ? 3.145 -65.935 1.573 1.00 12.56 232 SER B O 1
ATOM 2248 N N . ARG B 1 136 ? 3.494 -64.923 -0.409 1.00 12.27 233 ARG B N 1
ATOM 2249 C CA . ARG B 1 136 ? 2.058 -64.803 -0.663 1.00 11.03 233 ARG B CA 1
ATOM 2250 C C . ARG B 1 136 ? 1.415 -66.171 -0.828 1.00 12.02 233 ARG B C 1
ATOM 2251 O O . ARG B 1 136 ? 0.289 -66.397 -0.363 1.00 11.45 233 ARG B O 1
ATOM 2259 N N . GLN B 1 137 ? 2.127 -67.102 -1.467 1.00 13.05 234 GLN B N 1
ATOM 2260 C CA . GLN B 1 137 ? 1.604 -68.457 -1.616 1.00 14.97 234 GLN B CA 1
ATOM 2261 C C . GLN B 1 137 ? 1.446 -69.126 -0.258 1.00 12.98 234 GLN B C 1
ATOM 2262 O O . GLN B 1 137 ? 0.389 -69.686 0.047 1.00 13.52 234 GLN B O 1
ATOM 2268 N N . ALA B 1 138 ? 2.481 -69.049 0.591 1.00 12.18 235 ALA B N 1
ATOM 2269 C CA . ALA B 1 138 ? 2.399 -69.689 1.902 1.00 11.30 235 ALA B CA 1
ATOM 2270 C C . ALA B 1 138 ? 1.295 -69.066 2.745 1.00 11.19 235 ALA B C 1
ATOM 2271 O O . ALA B 1 138 ? 0.529 -69.777 3.412 1.00 10.70 235 ALA B O 1
ATOM 2273 N N . ALA B 1 139 ? 1.195 -67.734 2.728 1.00 9.07 236 ALA B N 1
ATOM 2274 C CA . ALA B 1 139 ? 0.165 -67.080 3.524 1.00 9.27 236 ALA B CA 1
ATOM 2275 C C . ALA B 1 139 ? -1.229 -67.412 3.005 1.00 10.61 236 ALA B C 1
ATOM 2276 O O . ALA B 1 139 ? -2.169 -67.544 3.794 1.00 10.79 236 ALA B O 1
ATOM 2278 N N A SER B 1 140 ? -1.377 -67.554 1.684 0.58 11.61 237 SER B N 1
ATOM 2279 N N B SER B 1 140 ? -1.384 -67.576 1.691 0.42 11.08 237 SER B N 1
ATOM 2280 C CA A SER B 1 140 ? -2.673 -67.910 1.114 0.58 12.22 237 SER B CA 1
ATOM 2281 C CA B SER B 1 140 ? -2.701 -67.903 1.155 0.42 11.38 237 SER B CA 1
ATOM 2282 C C A SER B 1 140 ? -3.106 -69.307 1.541 0.58 13.48 237 SER B C 1
ATOM 2283 C C B SER B 1 140 ? -3.118 -69.323 1.517 0.42 12.66 237 SER B C 1
ATOM 2284 O O A SER B 1 140 ? -4.301 -69.551 1.734 0.58 13.85 237 SER B O 1
ATOM 2285 O O B SER B 1 140 ? -4.315 -69.602 1.636 0.42 13.13 237 SER B O 1
ATOM 2290 N N . ILE B 1 141 ? -2.153 -70.228 1.695 1.00 12.15 238 ILE B N 1
ATOM 2291 C CA . ILE B 1 141 ? -2.479 -71.589 2.106 1.00 11.41 238 ILE B CA 1
ATOM 2292 C C . ILE B 1 141 ? -2.816 -71.647 3.590 1.00 11.07 238 ILE B C 1
ATOM 2293 O O . ILE B 1 141 ? -3.735 -72.363 4.001 1.00 13.35 238 ILE B O 1
ATOM 2298 N N . LEU B 1 142 ? -2.081 -70.896 4.418 1.00 11.14 239 LEU B N 1
ATOM 2299 C CA . LEU B 1 142 ? -2.383 -70.856 5.847 1.00 10.67 239 LEU B CA 1
ATOM 2300 C C . LEU B 1 142 ? -3.664 -70.087 6.136 1.00 10.55 239 LEU B C 1
ATOM 2301 O O . LEU B 1 142 ? -4.372 -70.399 7.103 1.00 10.34 239 LEU B O 1
ATOM 2306 N N . PHE B 1 143 ? -3.975 -69.082 5.324 1.00 10.10 240 PHE B N 1
ATOM 2307 C CA . PHE B 1 143 ? -5.125 -68.209 5.555 1.00 11.07 240 PHE B CA 1
ATOM 2308 C C . PHE B 1 143 ? -5.922 -68.096 4.268 1.00 11.00 240 PHE B C 1
ATOM 2309 O O . PHE B 1 143 ? -5.877 -67.070 3.582 1.00 10.67 240 PHE B O 1
ATOM 2317 N N . PRO B 1 144 ? -6.651 -69.155 3.896 1.00 13.43 241 PRO B N 1
ATOM 2318 C CA . PRO B 1 144 ? -7.352 -69.129 2.607 1.00 13.13 241 PRO B CA 1
ATOM 2319 C C . PRO B 1 144 ? -8.384 -68.026 2.495 1.00 13.09 241 PRO B C 1
ATOM 2320 O O . PRO B 1 144 ? -8.652 -67.573 1.375 1.00 14.58 241 PRO B O 1
ATOM 2324 N N . ASP B 1 145 ? -8.970 -67.567 3.605 1.00 13.32 242 ASP B N 1
ATOM 2325 C CA . ASP B 1 145 ? -9.924 -66.463 3.463 1.00 15.68 242 ASP B CA 1
ATOM 2326 C C . ASP B 1 145 ? -9.234 -65.129 3.200 1.00 13.95 242 ASP B C 1
ATOM 2327 O O . ASP B 1 145 ? -9.916 -64.107 3.035 1.00 15.99 242 ASP B O 1
ATOM 2332 N N . LYS B 1 146 ? -7.904 -65.120 3.138 1.00 13.27 243 LYS B N 1
ATOM 2333 C CA . LYS B 1 146 ? -7.140 -63.943 2.744 1.00 12.85 243 LYS B CA 1
ATOM 2334 C C . LYS B 1 146 ? -6.616 -64.052 1.317 1.00 13.19 243 LYS B C 1
ATOM 2335 O O . LYS B 1 146 ? -5.904 -63.157 0.858 1.00 14.90 243 LYS B O 1
ATOM 2341 N N . ASP B 1 147 ? -6.957 -65.130 0.601 1.00 14.37 244 ASP B N 1
ATOM 2342 C CA . ASP B 1 147 ? -6.430 -65.325 -0.745 1.00 16.65 244 ASP B CA 1
ATOM 2343 C C . ASP B 1 147 ? -6.701 -64.113 -1.637 1.00 19.42 244 ASP B C 1
ATOM 2344 O O . ASP B 1 147 ? -5.818 -63.665 -2.379 1.00 17.72 244 ASP B O 1
ATOM 2349 N N . GLN B 1 148 ? -7.909 -63.549 -1.556 1.00 21.40 245 GLN B N 1
ATOM 2350 C CA . GLN B 1 148 ? -8.229 -62.374 -2.358 1.00 25.95 245 GLN B CA 1
ATOM 2351 C C . GLN B 1 148 ? -7.381 -61.175 -1.956 1.00 27.70 245 GLN B C 1
ATOM 2352 O O . GLN B 1 148 ? -7.039 -60.342 -2.806 1.00 31.81 245 GLN B O 1
ATOM 2358 N N . SER B 1 149 ? -7.030 -61.076 -0.679 1.00 21.54 246 SER B N 1
ATOM 2359 C CA . SER B 1 149 ? -6.229 -59.970 -0.164 1.00 20.13 246 SER B CA 1
ATOM 2360 C C . SER B 1 149 ? -4.736 -60.153 -0.416 1.00 18.45 246 SER B C 1
ATOM 2361 O O . SER B 1 149 ? -3.927 -59.343 0.069 1.00 17.91 246 SER B O 1
ATOM 2364 N N . LEU B 1 150 ? -4.355 -61.200 -1.153 1.00 17.33 247 LEU B N 1
ATOM 2365 C CA . LEU B 1 150 ? -2.953 -61.490 -1.423 1.00 17.43 247 LEU B CA 1
ATOM 2366 C C . LEU B 1 150 ? -2.675 -61.672 -2.909 1.00 20.13 247 LEU B C 1
ATOM 2367 O O . LEU B 1 150 ? -1.580 -62.120 -3.267 1.00 21.88 247 LEU B O 1
ATOM 2372 N N . LYS B 1 151 ? -3.621 -61.301 -3.779 1.00 21.34 248 LYS B N 1
ATOM 2373 C CA . LYS B 1 151 ? -3.528 -61.593 -5.206 1.00 25.31 248 LYS B CA 1
ATOM 2374 C C . LYS B 1 151 ? -2.539 -60.703 -5.959 1.00 24.65 248 LYS B C 1
ATOM 2375 O O . LYS B 1 151 ? -2.137 -61.066 -7.070 1.00 27.37 248 LYS B O 1
ATOM 2377 N N . LEU B 1 152 ? -2.149 -59.554 -5.409 1.00 20.62 249 LEU B N 1
ATOM 2378 C CA . LEU B 1 152 ? -1.218 -58.652 -6.079 1.00 21.59 249 LEU B CA 1
ATOM 2379 C C . LEU B 1 152 ? 0.195 -58.843 -5.544 1.00 20.88 249 LEU B C 1
ATOM 2380 O O . LEU B 1 152 ? 0.390 -59.198 -4.380 1.00 18.11 249 LEU B O 1
ATOM 2385 N N . LYS B 1 153 ? 1.186 -58.574 -6.401 1.00 20.12 250 LYS B N 1
ATOM 2386 C CA . LYS B 1 153 ? 2.575 -58.661 -5.959 1.00 21.18 250 LYS B CA 1
ATOM 2387 C C . LYS B 1 153 ? 2.839 -57.724 -4.786 1.00 17.92 250 LYS B C 1
ATOM 2388 O O . LYS B 1 153 ? 3.559 -58.085 -3.845 1.00 17.50 250 LYS B O 1
ATOM 2394 N N . LYS B 1 154 ? 2.242 -56.529 -4.807 1.00 16.20 251 LYS B N 1
ATOM 2395 C CA . LYS B 1 154 ? 2.451 -55.568 -3.725 1.00 17.02 251 LYS B CA 1
ATOM 2396 C C . LYS B 1 154 ? 1.891 -56.044 -2.389 1.00 15.58 251 LYS B C 1
ATOM 2397 O O . LYS B 1 154 ? 2.147 -55.393 -1.371 1.00 16.35 251 LYS B O 1
ATOM 2403 N N . HIS B 1 155 ? 1.160 -57.159 -2.358 1.00 13.11 252 HIS B N 1
ATOM 2404 C CA . HIS B 1 155 ? 0.605 -57.690 -1.119 1.00 14.62 252 HIS B CA 1
ATOM 2405 C C . HIS B 1 155 ? 1.586 -58.570 -0.347 1.00 13.32 252 HIS B C 1
ATOM 2406 O O . HIS B 1 155 ? 1.190 -59.185 0.652 1.00 10.69 252 HIS B O 1
ATOM 2413 N N . HIS B 1 156 ? 2.853 -58.645 -0.770 1.00 11.38 253 HIS B N 1
ATOM 2414 C CA . HIS B 1 156 ? 3.789 -59.494 -0.039 1.00 11.63 253 HIS B CA 1
ATOM 2415 C C . HIS B 1 156 ? 3.995 -59.003 1.392 1.00 10.74 253 HIS B C 1
ATOM 2416 O O . HIS B 1 156 ? 4.277 -59.812 2.283 1.00 10.32 253 HIS B O 1
ATOM 2423 N N . GLY B 1 157 ? 3.853 -57.693 1.636 1.00 8.92 254 GLY B N 1
ATOM 2424 C CA . GLY B 1 157 ? 3.950 -57.186 3.003 1.00 8.08 254 GLY B CA 1
ATOM 2425 C C . GLY B 1 157 ? 2.856 -57.729 3.908 1.00 7.98 254 GLY B C 1
ATOM 2426 O O . GLY B 1 157 ? 3.112 -58.088 5.066 1.00 6.72 254 GLY B O 1
ATOM 2427 N N . ARG B 1 158 ? 1.620 -57.780 3.399 1.00 8.44 255 ARG B N 1
ATOM 2428 C CA . ARG B 1 158 ? 0.531 -58.447 4.114 1.00 6.62 255 ARG B CA 1
ATOM 2429 C C . ARG B 1 158 ? 0.876 -59.901 4.401 1.00 7.32 255 ARG B C 1
ATOM 2430 O O . ARG B 1 158 ? 0.638 -60.404 5.509 1.00 7.87 255 ARG B O 1
ATOM 2438 N N . ALA B 1 159 ? 1.416 -60.599 3.397 1.00 7.50 256 ALA B N 1
ATOM 2439 C CA . ALA B 1 159 ? 1.762 -62.007 3.563 1.00 5.80 256 ALA B CA 1
ATOM 2440 C C . ALA B 1 159 ? 2.827 -62.186 4.636 1.00 6.38 256 ALA B C 1
ATOM 2441 O O . ALA B 1 159 ? 2.771 -63.138 5.433 1.00 6.96 256 ALA B O 1
ATOM 2443 N N . GLU B 1 160 ? 3.809 -61.279 4.670 1.00 7.37 257 GLU B N 1
ATOM 2444 C CA . GLU B 1 160 ? 4.893 -61.417 5.639 1.00 6.93 257 GLU B CA 1
ATOM 2445 C C . GLU B 1 160 ? 4.387 -61.188 7.061 1.00 6.98 257 GLU B C 1
ATOM 2446 O O . GLU B 1 160 ? 4.816 -61.877 8.001 1.00 8.08 257 GLU B O 1
ATOM 2452 N N . ALA B 1 161 ? 3.474 -60.231 7.244 1.00 7.20 258 ALA B N 1
ATOM 2453 C CA . ALA B 1 161 ? 2.881 -60.043 8.567 1.00 8.23 258 ALA B CA 1
ATOM 2454 C C . ALA B 1 161 ? 2.079 -61.268 8.988 1.00 6.70 258 ALA B C 1
ATOM 2455 O O . ALA B 1 161 ? 2.158 -61.702 10.144 1.00 6.36 258 ALA B O 1
ATOM 2457 N N . LEU B 1 162 ? 1.294 -61.840 8.063 1.00 7.45 259 LEU B N 1
ATOM 2458 C CA . LEU B 1 162 ? 0.515 -63.030 8.395 1.00 6.40 259 LEU B CA 1
ATOM 2459 C C . LEU B 1 162 ? 1.426 -64.200 8.749 1.00 6.48 259 LEU B C 1
ATOM 2460 O O . LEU B 1 162 ? 1.141 -64.953 9.688 1.00 7.41 259 LEU B O 1
ATOM 2465 N N . LEU B 1 163 ? 2.545 -64.351 8.028 1.00 5.60 260 LEU B N 1
ATOM 2466 C CA . LEU B 1 163 ? 3.448 -65.464 8.305 1.00 4.47 260 LEU B CA 1
ATOM 2467 C C . LEU B 1 163 ? 4.169 -65.275 9.631 1.00 5.87 260 LEU B C 1
ATOM 2468 O O . LEU B 1 163 ? 4.412 -66.251 10.354 1.00 7.94 260 LEU B O 1
ATOM 2473 N N . LEU B 1 164 ? 4.519 -64.029 9.976 1.00 6.89 261 LEU B N 1
ATOM 2474 C CA . LEU B 1 164 ? 5.104 -63.791 11.290 1.00 6.13 261 LEU B CA 1
ATOM 2475 C C . LEU B 1 164 ? 4.120 -64.161 12.394 1.00 4.83 261 LEU B C 1
ATOM 2476 O O . LEU B 1 164 ? 4.484 -64.831 13.367 1.00 4.92 261 LEU B O 1
ATOM 2481 N N . ALA B 1 165 ? 2.859 -63.756 12.246 1.00 4.31 262 ALA B N 1
ATOM 2482 C CA . ALA B 1 165 ? 1.835 -64.142 13.209 1.00 6.58 262 ALA B CA 1
ATOM 2483 C C . ALA B 1 165 ? 1.638 -65.655 13.232 1.00 7.45 262 ALA B C 1
ATOM 2484 O O . ALA B 1 165 ? 1.504 -66.248 14.307 1.00 8.41 262 ALA B O 1
ATOM 2486 N N . ALA B 1 166 ? 1.621 -66.288 12.053 1.00 8.17 263 ALA B N 1
ATOM 2487 C CA . ALA B 1 166 ? 1.463 -67.744 11.979 1.00 8.37 263 ALA B CA 1
ATOM 2488 C C . ALA B 1 166 ? 2.593 -68.454 12.706 1.00 9.60 263 ALA B C 1
ATOM 2489 O O . ALA B 1 166 ? 2.370 -69.444 13.417 1.00 10.96 263 ALA B O 1
ATOM 2491 N N . TYR B 1 167 ? 3.819 -67.971 12.522 1.00 8.42 264 TYR B N 1
ATOM 2492 C CA . TYR B 1 167 ? 4.953 -68.484 13.282 1.00 10.13 264 TYR B CA 1
ATOM 2493 C C . TYR B 1 167 ? 4.707 -68.370 14.784 1.00 9.76 264 TYR B C 1
ATOM 2494 O O . TYR B 1 167 ? 4.884 -69.339 15.530 1.00 11.03 264 TYR B O 1
ATOM 2503 N N . GLY B 1 168 ? 4.293 -67.187 15.241 1.00 10.02 265 GLY B N 1
ATOM 2504 C CA . GLY B 1 168 ? 4.054 -66.984 16.660 1.00 11.66 265 GLY B CA 1
ATOM 2505 C C . GLY B 1 168 ? 2.952 -67.861 17.221 1.00 13.72 265 GLY B C 1
ATOM 2506 O O . GLY B 1 168 ? 2.984 -68.230 18.401 1.00 15.69 265 GLY B O 1
ATOM 2507 N N . LYS B 1 169 ? 1.961 -68.202 16.399 1.00 12.71 266 LYS B N 1
ATOM 2508 C CA . LYS B 1 169 ? 0.881 -69.076 16.838 1.00 15.16 266 LYS B CA 1
ATOM 2509 C C . LYS B 1 169 ? 1.206 -70.555 16.653 1.00 14.29 266 LYS B C 1
ATOM 2510 O O . LYS B 1 169 ? 0.417 -71.408 17.077 1.00 18.19 266 LYS B O 1
ATOM 2516 N N . GLY B 1 170 ? 2.347 -70.880 16.054 1.00 13.09 267 GLY B N 1
ATOM 2517 C CA . GLY B 1 170 ? 2.710 -72.272 15.847 1.00 12.60 267 GLY B CA 1
ATOM 2518 C C . GLY B 1 170 ? 1.942 -72.982 14.756 1.00 12.97 267 GLY B C 1
ATOM 2519 O O . GLY B 1 170 ? 1.777 -74.212 14.818 1.00 14.07 267 GLY B O 1
ATOM 2520 N N . LEU B 1 171 ? 1.474 -72.255 13.747 1.00 11.69 268 LEU B N 1
ATOM 2521 C CA . LEU B 1 171 ? 0.754 -72.900 12.660 1.00 13.45 268 LEU B CA 1
ATOM 2522 C C . LEU B 1 171 ? 1.715 -73.676 11.765 1.00 15.31 268 LEU B C 1
ATOM 2523 O O . LEU B 1 171 ? 2.911 -73.386 11.693 1.00 16.15 268 LEU B O 1
ATOM 2528 N N . VAL B 1 172 ? 1.168 -74.664 11.060 1.00 16.60 269 VAL B N 1
ATOM 2529 C CA . VAL B 1 172 ? 1.954 -75.551 10.213 1.00 18.53 269 VAL B CA 1
ATOM 2530 C C . VAL B 1 172 ? 1.333 -75.568 8.822 1.00 19.64 269 VAL B C 1
ATOM 2531 O O . VAL B 1 172 ? 0.107 -75.637 8.682 1.00 19.71 269 VAL B O 1
ATOM 2535 N N . LEU B 1 173 ? 2.175 -75.485 7.797 1.00 20.41 270 LEU B N 1
ATOM 2536 C CA . LEU B 1 173 ? 1.701 -75.664 6.440 1.00 22.21 270 LEU B CA 1
ATOM 2537 C C . LEU B 1 173 ? 1.300 -77.123 6.231 1.00 26.59 270 LEU B C 1
ATOM 2538 O O . LEU B 1 173 ? 1.885 -78.028 6.836 1.00 26.36 270 LEU B O 1
ATOM 2543 N N . PRO B 1 174 ? 0.292 -77.381 5.386 1.00 27.28 271 PRO B N 1
ATOM 2544 C CA . PRO B 1 174 ? -0.142 -78.756 5.114 1.00 29.87 271 PRO B CA 1
ATOM 2545 C C . PRO B 1 174 ? 0.874 -79.550 4.296 1.00 32.64 271 PRO B C 1
ATOM 2546 O O . PRO B 1 174 ? 1.518 -78.973 3.417 1.00 32.53 271 PRO B O 1
#

Organism: Zea mays (NCBI:txid4577)

Secondary structure (DSSP, 8-state):
--EEEEE-STT-EEEEE-TTS-EEEEEPPEEEEEETTEEEEEE-HHHHHHHHHH--SPTT-EEEEEPP---TTS-HHHHHHHHHHHHHHHHHHHHTT-EEEEE-HHHHHHHTT-TT-SSHHHHHHHHHHHH-GGGGGGG-SGGGHHHHHHHHHHHHHHT----/--EEEEE-STT-EEEEE-TTS-EEEEEPPEEEEEETTEEEEEE-HHHHHHHHHH--SPTT-EEEEEPP---TTS-HHHHHHHHHHHHHHHHHHHHTT-EEEEE-HHHHHHHTT-TT-SSHHHHHHHHHHHH-GGGGGGG-SGGGHHHHHHHHHHHHHHT----